Protein AF-A0A0F7ZJL6-F1 (afdb_monomer)

Radius of gyration: 23.52 Å; Cα contacts (8 Å, |Δi|>4): 313; chains: 1; bounding box: 86×55×58 Å

Sequence (201 aa):
MKSLSSLSMAASAALLSLLSTPAHGLRILQSNDDGWAEHKLRALNDAYIAAGHDVILSAPAEDKSATGQTDMPPMPRRVPCHWNSCLSNSGPAGFNATRPELNWVNSGGAAAGRSWARLDGDRCNETSKFHWFFTRINPPTFSPRDTWWCNHNRLPMEFYVMKRDDCPVSVTVTDPWGMSTINDNRQEVVLSKLRHMLTCP

Solvent-accessible surface area (backbone atoms only — not comparable to full-atom values): 12251 Å² total; per-residue (Å²): 136,89,81,93,86,78,91,78,87,76,81,80,79,76,76,78,74,73,77,74,69,80,78,75,46,56,81,40,82,43,70,62,42,70,20,51,74,36,65,69,60,49,37,51,52,52,51,41,45,75,71,53,28,51,60,38,36,51,15,26,35,42,43,42,66,94,67,71,91,75,100,47,76,55,41,66,34,76,56,49,24,50,93,65,71,37,63,47,66,56,42,28,48,52,60,38,91,93,44,73,44,41,27,32,34,30,62,63,64,78,94,52,68,93,71,84,80,61,67,60,63,85,68,54,70,51,66,88,50,50,38,34,30,64,26,24,69,61,75,78,88,86,53,68,61,37,57,81,51,87,97,34,45,64,58,53,43,35,78,66,50,64,70,47,90,64,39,51,40,74,46,60,55,54,38,92,84,77,62,40,53,51,48,51,73,66,42,44,59,50,44,72,71,46,50,91,69,49,43,76,133

Nearest PDB structures (foldseek):
  5kss-assembly1_B-2  TM=7.786E-01  e=7.179E-03  Xylella fastidiosa 9a5c
  5kst-assembly1_B  TM=8.010E-01  e=1.279E-02  Xylella fastidiosa 9a5c
  8hzz-assembly2_B  TM=5.984E-01  e=2.168E+00  Glycyrrhiza uralensis
  8wwe-assembly1_B  TM=5.477E-01  e=8.340E+00  Ruegeria pomeroyi DSS-3
  6j31-assembly4_D  TM=3.450E-01  e=6.051E+00  Kitasatospora

Secondary structure (DSSP, 8-state):
-----------------------PPPEEEE--SS-TT-HHHHHHHHHHHHTT-EEEEEEESS--TTS----PPPPPBSSPPGGG-S-TT-BSEEEETTEEEEEEE---S-----------TTSS-SGGG-EEEEEBSS-GGGSPPPP-BTTBSSPPBHHHHTT-SS-EEEEE-B-TTT-PBP-SHHHHHHHHHHTTTEEP-

Mean predicted aligned error: 9.49 Å

Foldseek 3Di:
DDDDDDDDDDPPPPPPPPPPDPPAAAEEEAEDQQFLPQPLSVLVVVVSVVLVHNYAYEYALHHRPPVADDPDAFAFFQQQGVVSPDHGRPTQKDADPVCRSRIYGRDDGDRDDDDPPPPPPPQQNHSVQEAEFEEFADDPPPDDFAPDDPNGRHGHHPVVQVPDPSRYDYDADADPPRRGGDRDPVRVVVCVSCVVRHDDD

InterPro domains:
  IPR002828 Survival protein SurE-like phosphatase/nucleotidase [PF01975] (28-70)
  IPR036523 SurE-like phosphatase/nucleotidase superfamily [G3DSA:3.40.1210.10] (26-115)
  IPR036523 SurE-like phosphatase/nucleotidase superfamily [SSF64167] (26-93)

Structure (mmCIF, N/CA/C/O backbone):
data_AF-A0A0F7ZJL6-F1
#
_entry.id   AF-A0A0F7ZJL6-F1
#
loop_
_atom_site.group_PDB
_atom_site.id
_atom_site.type_symbol
_atom_site.label_atom_id
_atom_site.label_alt_id
_atom_site.label_comp_id
_atom_site.label_asym_id
_atom_site.label_entity_id
_atom_site.label_seq_id
_atom_site.pdbx_PDB_ins_code
_atom_site.Cartn_x
_atom_site.Cartn_y
_atom_site.Cartn_z
_atom_site.occupancy
_atom_site.B_iso_or_equiv
_atom_site.auth_seq_id
_atom_site.auth_comp_id
_atom_site.auth_asym_id
_atom_site.auth_atom_id
_atom_site.pdbx_PDB_model_num
ATOM 1 N N . MET A 1 1 ? -66.996 -34.482 34.855 1.00 46.38 1 MET A N 1
ATOM 2 C CA . MET A 1 1 ? -66.315 -35.361 33.874 1.00 46.38 1 MET A CA 1
ATOM 3 C C . MET A 1 1 ? -66.473 -34.752 32.486 1.00 46.38 1 MET A C 1
ATOM 5 O O . MET A 1 1 ? -67.584 -34.332 32.187 1.00 46.38 1 MET A O 1
ATOM 9 N N . LYS A 1 2 ? -65.391 -34.778 31.680 1.00 40.50 2 LYS A N 1
ATOM 10 C CA . LYS A 1 2 ? -65.162 -34.159 30.345 1.00 40.50 2 LYS A CA 1
ATOM 11 C C . LYS A 1 2 ? -64.743 -32.676 30.429 1.00 40.50 2 LYS A C 1
ATOM 13 O O . LYS A 1 2 ? -65.479 -31.902 31.013 1.00 40.50 2 LYS A O 1
ATOM 18 N N . SER A 1 3 ? -63.630 -32.184 29.884 1.00 42.56 3 SER A N 1
ATOM 19 C CA . SER A 1 3 ? -62.418 -32.738 29.258 1.00 42.56 3 SER A CA 1
ATOM 20 C C . SER A 1 3 ? -61.416 -31.565 29.164 1.00 42.56 3 SER A C 1
ATOM 22 O O . SER A 1 3 ? -61.816 -30.457 28.818 1.00 42.56 3 SER A O 1
ATOM 24 N N . LEU A 1 4 ? -60.145 -31.795 29.512 1.00 51.88 4 LEU A N 1
ATOM 25 C CA . LEU A 1 4 ? -59.003 -30.922 29.205 1.00 51.88 4 LEU A CA 1
ATOM 26 C C . LEU A 1 4 ? -58.516 -31.232 27.784 1.00 51.88 4 LEU A C 1
ATOM 28 O O . LEU A 1 4 ? -58.252 -32.398 27.503 1.00 51.88 4 LEU A O 1
ATOM 32 N N . SER A 1 5 ? -58.361 -30.219 26.929 1.00 50.66 5 SER A N 1
ATOM 33 C CA . SER A 1 5 ? -57.581 -30.191 25.669 1.00 50.66 5 SER A CA 1
ATOM 34 C C . SER A 1 5 ? -57.665 -28.746 25.146 1.00 50.66 5 SER A C 1
ATOM 36 O O . SER A 1 5 ? -58.755 -28.193 25.141 1.00 50.66 5 SER A O 1
ATOM 38 N N . SER A 1 6 ? -56.650 -28.011 24.704 1.00 49.16 6 SER A N 1
ATOM 39 C CA . SER A 1 6 ? -55.221 -28.227 24.476 1.00 49.16 6 SER A CA 1
ATOM 40 C C . SER A 1 6 ? -54.671 -26.844 24.076 1.00 49.16 6 SER A C 1
ATOM 42 O O . SER A 1 6 ? -55.244 -26.209 23.191 1.00 49.16 6 SER A O 1
ATOM 44 N N . LEU A 1 7 ? -53.601 -26.348 24.711 1.00 51.38 7 LEU A N 1
ATOM 45 C CA . LEU A 1 7 ? -52.870 -25.181 24.199 1.00 51.38 7 LEU A CA 1
ATOM 46 C C . LEU A 1 7 ? -52.157 -25.600 22.906 1.00 51.38 7 LEU A C 1
ATOM 48 O O . LEU A 1 7 ? -51.271 -26.450 22.954 1.00 51.38 7 LEU A O 1
ATOM 52 N N . SER A 1 8 ? -52.511 -25.000 21.769 1.00 51.38 8 SER A N 1
ATOM 53 C CA . SER A 1 8 ? -51.703 -25.101 20.550 1.00 51.38 8 SER A CA 1
ATOM 54 C C . SER A 1 8 ? -50.787 -23.886 20.455 1.00 51.38 8 SER A C 1
ATOM 56 O O . SER A 1 8 ? -51.243 -22.770 20.217 1.00 51.38 8 SER A O 1
ATOM 58 N N . MET A 1 9 ? -49.486 -24.124 20.630 1.00 53.78 9 MET A N 1
ATOM 59 C CA . MET A 1 9 ? -48.421 -23.236 20.169 1.00 53.78 9 MET A CA 1
ATOM 60 C C . MET A 1 9 ? -48.560 -23.034 18.657 1.00 53.78 9 MET A C 1
ATOM 62 O O . MET A 1 9 ? -48.504 -23.994 17.896 1.00 53.78 9 MET A O 1
ATOM 66 N N . ALA A 1 10 ? -48.661 -21.786 18.218 1.00 50.78 10 ALA A N 1
ATOM 67 C CA . ALA A 1 10 ? -48.153 -21.388 16.915 1.00 50.78 10 ALA A CA 1
ATOM 68 C C . ALA A 1 10 ? -47.077 -20.338 17.187 1.00 50.78 10 ALA A C 1
ATOM 70 O O . ALA A 1 10 ? -47.362 -19.158 17.377 1.00 50.78 10 ALA A O 1
ATOM 71 N N . ALA A 1 11 ? -45.835 -20.802 17.317 1.00 52.34 11 ALA A N 1
ATOM 72 C CA . ALA A 1 11 ? -44.677 -19.929 17.342 1.00 52.34 11 ALA A CA 1
ATOM 73 C C . ALA A 1 11 ? -44.600 -19.228 15.980 1.00 52.34 11 ALA A C 1
ATOM 75 O O . ALA A 1 11 ? -44.320 -19.867 14.967 1.00 52.34 11 ALA A O 1
ATOM 76 N N . SER A 1 12 ? -44.886 -17.926 15.951 1.00 54.28 12 SER A N 1
ATOM 77 C CA . SER A 1 12 ? -44.598 -17.079 14.796 1.00 54.28 12 SER A CA 1
ATOM 78 C C . SER A 1 12 ? -43.092 -17.083 14.554 1.00 54.28 12 SER A C 1
ATOM 80 O O . SER A 1 12 ? -42.351 -16.328 15.181 1.00 54.28 12 SER A O 1
ATOM 82 N N . ALA A 1 13 ? -42.632 -17.934 13.640 1.00 55.88 13 ALA A N 1
ATOM 83 C CA . ALA A 1 13 ? -41.322 -17.805 13.027 1.00 55.88 13 ALA A CA 1
ATOM 84 C C . ALA A 1 13 ? -41.357 -16.571 12.114 1.00 55.88 13 ALA A C 1
ATOM 86 O O . ALA A 1 13 ? -41.580 -16.668 10.908 1.00 55.88 13 ALA A O 1
ATOM 87 N N . ALA A 1 14 ? -41.193 -15.386 12.706 1.00 57.69 14 ALA A N 1
ATOM 88 C CA . ALA A 1 14 ? -40.859 -14.186 11.960 1.00 57.69 14 ALA A CA 1
ATOM 89 C C . ALA A 1 14 ? -39.452 -14.397 11.391 1.00 57.69 14 ALA A C 1
ATOM 91 O O . ALA A 1 14 ? -38.446 -14.199 12.072 1.00 57.69 14 ALA A O 1
ATOM 92 N N . LEU A 1 15 ? -39.396 -14.880 10.152 1.00 57.00 15 LEU A N 1
ATOM 93 C CA . LEU A 1 15 ? -38.180 -14.959 9.364 1.00 57.00 15 LEU A CA 1
ATOM 94 C C . LEU A 1 15 ? -37.719 -13.513 9.119 1.00 57.00 15 LEU A C 1
ATOM 96 O O . LEU A 1 15 ? -38.167 -12.857 8.181 1.00 57.00 15 LEU A O 1
ATOM 100 N N . LEU A 1 16 ? -36.869 -12.987 10.004 1.00 54.09 16 LEU A N 1
ATOM 101 C CA . LEU A 1 16 ? -36.097 -11.776 9.743 1.00 54.09 16 LEU A CA 1
ATOM 102 C C . LEU A 1 16 ? -35.121 -12.121 8.612 1.00 54.09 16 LEU A C 1
ATOM 104 O O . LEU A 1 16 ? -33.979 -12.517 8.840 1.00 54.09 16 LEU A O 1
ATOM 108 N N . SER A 1 17 ? -35.580 -12.009 7.369 1.00 58.66 17 SER A N 1
ATOM 109 C CA . SER A 1 17 ? -34.690 -11.860 6.230 1.00 58.66 17 SER A CA 1
ATOM 110 C C . SER A 1 17 ? -33.964 -10.531 6.418 1.00 58.66 17 SER A C 1
ATOM 112 O O . SER A 1 17 ? -34.469 -9.475 6.037 1.00 58.66 17 SER A O 1
ATOM 114 N N . LEU A 1 18 ? -32.804 -10.586 7.080 1.00 59.22 18 LEU A N 1
ATOM 115 C CA . LEU A 1 18 ? -31.795 -9.540 7.033 1.00 59.22 18 LEU A CA 1
ATOM 116 C C . LEU A 1 18 ? -31.552 -9.245 5.554 1.00 59.22 18 LEU A C 1
ATOM 118 O O . LEU A 1 18 ? -30.923 -10.031 4.847 1.00 59.22 18 LEU A O 1
ATOM 122 N N . LEU A 1 19 ? -32.091 -8.125 5.081 1.00 53.88 19 LEU A N 1
ATOM 123 C CA . LEU A 1 19 ? -31.639 -7.496 3.854 1.00 53.88 19 LEU A CA 1
ATOM 124 C C . LEU A 1 19 ? -30.162 -7.174 4.082 1.00 53.88 19 LEU A C 1
ATOM 126 O O . LEU A 1 19 ? -29.826 -6.158 4.687 1.00 53.88 19 LEU A O 1
ATOM 130 N N . SER A 1 20 ? -29.285 -8.086 3.665 1.00 54.97 20 SER A N 1
ATOM 131 C CA . SER A 1 20 ? -27.873 -7.790 3.487 1.00 54.97 20 SER A CA 1
ATOM 132 C C . SER A 1 20 ? -27.833 -6.711 2.417 1.00 54.97 20 SER A C 1
ATOM 134 O O . SER A 1 20 ? -27.992 -6.984 1.227 1.00 54.97 20 SER A O 1
ATOM 136 N N . THR A 1 21 ? -27.738 -5.451 2.843 1.00 54.47 21 THR A N 1
ATOM 137 C CA . THR A 1 21 ? -27.338 -4.394 1.927 1.00 54.47 21 THR A CA 1
ATOM 138 C C . THR A 1 21 ? -26.004 -4.848 1.346 1.00 54.47 21 THR A C 1
ATOM 140 O O . THR A 1 21 ? -25.129 -5.253 2.118 1.00 54.47 21 THR A O 1
ATOM 143 N N . PRO A 1 22 ? -25.824 -4.849 0.015 1.00 54.88 22 PRO A N 1
ATOM 144 C CA . PRO A 1 22 ? -24.510 -5.111 -0.536 1.00 54.88 22 PRO A CA 1
ATOM 145 C C . PRO A 1 22 ? -23.579 -4.071 0.083 1.00 54.88 22 PRO A C 1
ATOM 147 O O . PRO A 1 22 ? -23.731 -2.863 -0.137 1.00 54.88 22 PRO A O 1
ATOM 150 N N . ALA A 1 23 ? -22.668 -4.531 0.940 1.00 65.81 23 ALA A N 1
ATOM 151 C CA . ALA A 1 23 ? -21.589 -3.712 1.444 1.00 65.81 23 ALA A CA 1
ATOM 152 C C . ALA A 1 23 ? -20.755 -3.367 0.213 1.00 65.81 23 ALA A C 1
ATOM 154 O O . ALA A 1 23 ? -19.989 -4.188 -0.278 1.00 65.81 23 ALA A O 1
ATOM 155 N N . HIS A 1 24 ? -20.995 -2.191 -0.368 1.00 78.06 24 HIS A N 1
ATOM 156 C CA . HIS A 1 24 ? -20.287 -1.792 -1.573 1.00 78.06 24 HIS A CA 1
ATOM 157 C C . HIS A 1 24 ? -18.807 -1.708 -1.206 1.00 78.06 24 HIS A C 1
ATOM 159 O O . HIS A 1 24 ? -18.431 -0.900 -0.343 1.00 78.06 24 HIS A O 1
ATOM 165 N N . GLY A 1 25 ? -17.986 -2.546 -1.838 1.00 87.94 25 GLY A N 1
ATOM 166 C CA . GLY A 1 25 ? -16.538 -2.507 -1.696 1.00 87.94 25 GLY A CA 1
ATOM 167 C C . GLY A 1 25 ? -15.989 -1.106 -1.964 1.00 87.94 25 GLY A C 1
ATOM 168 O O . GLY A 1 25 ? -16.638 -0.259 -2.589 1.00 87.94 25 GLY A O 1
ATOM 169 N N . LEU A 1 26 ? -14.804 -0.813 -1.434 1.00 93.31 26 LEU A N 1
ATOM 170 C CA . LEU A 1 26 ? -14.087 0.384 -1.857 1.00 93.31 26 LEU A CA 1
ATOM 171 C C . LEU A 1 26 ? -13.631 0.215 -3.309 1.00 93.31 26 LEU A C 1
ATOM 173 O O . LEU A 1 26 ? -13.305 -0.893 -3.726 1.00 93.31 26 LEU A O 1
ATOM 177 N N . ARG A 1 27 ? -13.579 1.332 -4.039 1.00 95.31 27 ARG A N 1
ATOM 178 C CA . ARG A 1 27 ? -12.742 1.453 -5.234 1.00 95.31 27 ARG A CA 1
ATOM 179 C C . ARG A 1 27 ? -11.417 2.056 -4.791 1.00 95.31 27 ARG A C 1
ATOM 181 O O . ARG A 1 27 ? -11.405 3.202 -4.339 1.00 95.31 27 ARG A O 1
ATOM 188 N N . ILE A 1 28 ? -10.351 1.267 -4.831 1.00 94.75 28 ILE A N 1
ATOM 189 C CA . ILE A 1 28 ? -9.047 1.601 -4.255 1.00 94.75 28 ILE A CA 1
ATOM 190 C C . ILE A 1 28 ? -8.038 1.762 -5.389 1.00 94.75 28 ILE A C 1
ATOM 192 O O . ILE A 1 28 ? -7.828 0.844 -6.177 1.00 94.75 28 ILE A O 1
ATOM 196 N N . LEU A 1 29 ? -7.376 2.917 -5.432 1.00 94.88 29 LEU A N 1
ATOM 197 C CA . LEU A 1 29 ? -6.104 3.055 -6.130 1.00 94.88 29 LEU A CA 1
ATOM 198 C C . LEU A 1 29 ? -4.991 2.783 -5.115 1.00 94.88 29 LEU A C 1
ATOM 200 O O . LEU A 1 29 ? -4.804 3.556 -4.179 1.00 94.88 29 LEU A O 1
ATOM 204 N N . GLN A 1 30 ? -4.299 1.662 -5.275 1.00 95.81 30 GLN A N 1
ATOM 205 C CA . GLN A 1 30 ? -3.225 1.220 -4.392 1.00 95.81 30 GLN A CA 1
ATOM 206 C C . GLN A 1 30 ? -1.861 1.573 -4.998 1.00 95.81 30 GLN A C 1
ATOM 208 O O . GLN A 1 30 ? -1.630 1.344 -6.184 1.00 95.81 30 GLN A O 1
ATOM 213 N N . SER A 1 31 ? -0.944 2.082 -4.176 1.00 93.25 31 SER A N 1
ATOM 214 C CA . SER A 1 31 ? 0.426 2.421 -4.580 1.00 93.25 31 SER A CA 1
ATOM 215 C C . SER A 1 31 ? 1.410 2.237 -3.415 1.00 93.25 31 SER A C 1
ATOM 217 O O . SER A 1 31 ? 0.985 2.022 -2.278 1.00 93.25 31 SER A O 1
ATOM 219 N N . ASN A 1 32 ? 2.706 2.302 -3.717 1.00 90.69 32 ASN A N 1
ATOM 220 C CA . ASN A 1 32 ? 3.838 2.425 -2.795 1.00 90.69 32 ASN A CA 1
ATOM 221 C C . ASN A 1 32 ? 5.034 3.064 -3.529 1.00 90.69 32 ASN A C 1
ATOM 223 O O . ASN A 1 32 ? 4.962 3.337 -4.730 1.00 90.69 32 ASN A O 1
ATOM 227 N N . ASP A 1 33 ? 6.134 3.281 -2.814 1.00 87.69 33 ASP A N 1
ATOM 228 C CA . ASP A 1 33 ? 7.423 3.705 -3.362 1.00 87.69 33 ASP A CA 1
ATOM 229 C C . ASP A 1 33 ? 8.404 2.545 -3.595 1.00 87.69 33 ASP A C 1
ATOM 231 O O . ASP A 1 33 ? 9.207 2.650 -4.516 1.00 87.69 33 ASP A O 1
ATOM 235 N N . ASP A 1 34 ? 8.280 1.415 -2.890 1.00 88.19 34 ASP A N 1
ATOM 236 C CA . ASP A 1 34 ? 9.201 0.269 -3.042 1.00 88.19 34 ASP A CA 1
ATOM 237 C C . ASP A 1 34 ? 9.153 -0.420 -4.425 1.00 88.19 34 ASP A C 1
ATOM 239 O O . ASP A 1 34 ? 10.097 -1.090 -4.849 1.00 88.19 34 ASP A O 1
ATOM 243 N N . GLY A 1 35 ? 8.036 -0.272 -5.143 1.00 90.88 35 GLY A N 1
ATOM 244 C CA . GLY A 1 35 ? 7.861 -0.777 -6.500 1.00 90.88 35 GLY A CA 1
ATOM 245 C C . GLY A 1 35 ? 6.762 -1.827 -6.650 1.00 90.88 35 GLY A C 1
ATOM 246 O O . GLY A 1 35 ? 6.316 -2.490 -5.711 1.00 90.88 35 GLY A O 1
ATOM 247 N N . TRP A 1 36 ? 6.305 -1.992 -7.892 1.00 94.12 36 TRP A N 1
ATOM 248 C CA . TRP A 1 36 ? 5.079 -2.728 -8.190 1.00 94.12 36 TRP A CA 1
ATOM 249 C C . TRP A 1 36 ? 5.172 -4.228 -7.915 1.00 94.12 36 TRP A C 1
ATOM 251 O O . TRP A 1 36 ? 4.154 -4.854 -7.643 1.00 94.12 36 TRP A O 1
ATOM 261 N N . ALA A 1 37 ? 6.363 -4.821 -7.996 1.00 92.69 37 ALA A N 1
ATOM 262 C CA . ALA A 1 37 ? 6.560 -6.260 -7.848 1.00 92.69 37 ALA A CA 1
ATOM 263 C C . ALA A 1 37 ? 6.769 -6.706 -6.395 1.00 92.69 37 ALA A C 1
ATOM 265 O O . ALA A 1 37 ? 6.980 -7.894 -6.154 1.00 92.69 37 ALA A O 1
ATOM 266 N N . GLU A 1 38 ? 6.700 -5.779 -5.441 1.00 90.69 38 GLU A N 1
ATOM 267 C CA . GLU A 1 38 ? 6.980 -6.071 -4.043 1.00 90.69 38 GLU A CA 1
ATOM 268 C C . GLU A 1 38 ? 5.947 -6.992 -3.404 1.00 90.69 38 GLU A C 1
ATOM 270 O O . GLU A 1 38 ? 4.734 -6.815 -3.544 1.00 90.69 38 GLU A O 1
ATOM 275 N N . HIS A 1 39 ? 6.435 -7.977 -2.649 1.00 89.12 39 HIS A N 1
ATOM 276 C CA . HIS A 1 39 ? 5.588 -9.034 -2.103 1.00 89.12 39 HIS A CA 1
ATOM 277 C C . HIS A 1 39 ? 4.529 -8.492 -1.133 1.00 89.12 39 HIS A C 1
ATOM 279 O O . HIS A 1 39 ? 3.363 -8.862 -1.244 1.00 89.12 39 HIS A O 1
ATOM 285 N N . LYS A 1 40 ? 4.895 -7.550 -0.249 1.00 89.94 40 LYS A N 1
ATOM 286 C CA . LYS A 1 40 ? 3.951 -6.888 0.675 1.00 89.94 40 LYS A CA 1
ATOM 287 C C . LYS A 1 40 ? 2.838 -6.150 -0.070 1.00 89.94 40 LYS A C 1
ATOM 289 O O . LYS A 1 40 ? 1.673 -6.236 0.310 1.00 89.94 40 LYS A O 1
ATOM 294 N N . LEU A 1 41 ? 3.194 -5.459 -1.154 1.00 93.44 41 LEU A N 1
ATOM 295 C CA . LEU A 1 41 ? 2.244 -4.726 -1.985 1.00 93.44 41 LEU A CA 1
ATOM 296 C C . LEU A 1 41 ? 1.255 -5.686 -2.664 1.00 93.44 41 LEU A C 1
ATOM 298 O O . LEU A 1 41 ? 0.049 -5.432 -2.663 1.00 93.44 41 LEU A O 1
ATOM 302 N N . ARG A 1 42 ? 1.750 -6.812 -3.196 1.00 93.88 42 ARG A N 1
ATOM 303 C CA . ARG A 1 42 ? 0.899 -7.864 -3.774 1.00 93.88 42 ARG A CA 1
ATOM 304 C C . ARG A 1 42 ? -0.001 -8.518 -2.730 1.00 93.88 42 ARG A C 1
ATOM 306 O O . ARG A 1 42 ? -1.192 -8.645 -2.977 1.00 93.88 42 ARG A O 1
ATOM 313 N N . ALA A 1 43 ? 0.536 -8.853 -1.559 1.00 94.12 43 ALA A N 1
ATOM 314 C CA . ALA A 1 43 ? -0.230 -9.467 -0.479 1.00 94.12 43 ALA A CA 1
ATOM 315 C C . ALA A 1 43 ? -1.365 -8.552 0.012 1.00 94.12 43 ALA A C 1
ATOM 317 O O . ALA A 1 43 ? -2.481 -9.020 0.225 1.00 94.12 43 ALA A O 1
ATOM 318 N N . LEU A 1 44 ? -1.110 -7.242 0.127 1.00 95.00 44 LEU A N 1
ATOM 319 C CA . LEU A 1 44 ? -2.148 -6.266 0.463 1.00 95.00 44 LEU A CA 1
ATOM 320 C C . LEU A 1 44 ? -3.217 -6.164 -0.634 1.00 95.00 44 LEU A C 1
ATOM 322 O O . LEU A 1 44 ? -4.405 -6.081 -0.329 1.00 95.00 44 LEU A O 1
ATOM 326 N N . ASN A 1 45 ? -2.806 -6.191 -1.905 1.00 96.62 45 ASN A N 1
ATOM 327 C CA . ASN A 1 45 ? -3.739 -6.173 -3.028 1.00 96.62 45 ASN A CA 1
ATOM 328 C C . ASN A 1 45 ? -4.670 -7.395 -2.998 1.00 96.62 45 ASN A C 1
ATOM 330 O O . ASN A 1 45 ? -5.888 -7.245 -3.086 1.00 96.62 45 ASN A O 1
ATOM 334 N N . ASP A 1 46 ? -4.100 -8.582 -2.783 1.00 95.94 46 ASP A N 1
ATOM 335 C CA . ASP A 1 46 ? -4.852 -9.831 -2.654 1.00 95.94 46 ASP A CA 1
ATOM 336 C C . ASP A 1 46 ? -5.811 -9.786 -1.462 1.00 95.94 46 ASP A C 1
ATOM 338 O O . ASP A 1 46 ? -6.963 -10.202 -1.584 1.00 95.94 46 ASP A O 1
ATOM 342 N N . ALA A 1 47 ? -5.374 -9.228 -0.328 1.00 95.38 47 ALA A N 1
ATOM 343 C CA . ALA A 1 47 ? -6.215 -9.061 0.851 1.00 95.38 47 ALA A CA 1
ATOM 344 C C . ALA A 1 47 ? -7.403 -8.118 0.588 1.00 95.38 47 ALA A C 1
ATOM 346 O O . ALA A 1 47 ? -8.527 -8.434 0.978 1.00 95.38 47 ALA A O 1
ATOM 347 N N . TYR A 1 48 ? -7.198 -7.002 -0.120 1.00 96.19 48 TYR A N 1
ATOM 348 C CA . TYR A 1 48 ? -8.301 -6.114 -0.491 1.00 96.19 48 TYR A CA 1
ATOM 349 C C . TYR A 1 48 ? -9.286 -6.759 -1.469 1.00 96.19 48 TYR A C 1
ATOM 351 O O . TYR A 1 48 ? -10.498 -6.609 -1.300 1.00 96.19 48 TYR A O 1
ATOM 359 N N . ILE A 1 49 ? -8.790 -7.486 -2.474 1.00 95.44 49 ILE A N 1
ATOM 360 C CA . ILE A 1 49 ? -9.646 -8.204 -3.428 1.00 95.44 49 ILE A CA 1
ATOM 361 C C . ILE A 1 49 ? -10.448 -9.288 -2.697 1.00 95.44 49 ILE A C 1
ATOM 363 O O . ILE A 1 49 ? -11.661 -9.387 -2.884 1.00 95.44 49 ILE A O 1
ATOM 367 N N . ALA A 1 50 ? -9.807 -10.053 -1.808 1.00 94.19 50 ALA A N 1
ATOM 368 C CA . ALA A 1 50 ? -10.473 -11.063 -0.985 1.00 94.19 50 ALA A CA 1
ATOM 369 C C . ALA A 1 50 ? -11.525 -10.455 -0.037 1.00 94.19 50 ALA A C 1
ATOM 371 O O . ALA A 1 50 ? -12.549 -11.085 0.224 1.00 94.19 50 ALA A O 1
ATOM 372 N N . ALA A 1 51 ? -11.317 -9.216 0.421 1.00 93.44 51 ALA A N 1
ATOM 373 C CA . ALA A 1 51 ? -12.288 -8.432 1.186 1.00 93.44 51 ALA A CA 1
ATOM 374 C C . ALA A 1 51 ? -13.438 -7.845 0.332 1.00 93.44 51 ALA A C 1
ATOM 376 O O . ALA A 1 51 ? -14.304 -7.136 0.852 1.00 93.44 51 ALA A O 1
ATOM 377 N N . GLY A 1 52 ? -13.474 -8.127 -0.977 1.00 94.44 52 GLY A N 1
ATOM 378 C CA . GLY A 1 52 ? -14.533 -7.689 -1.887 1.00 94.44 52 GLY A CA 1
ATOM 379 C C . GLY A 1 52 ? -14.389 -6.242 -2.361 1.00 94.44 52 GLY A C 1
ATOM 380 O O . GLY A 1 52 ? -15.394 -5.578 -2.628 1.00 94.44 52 GLY A O 1
ATOM 381 N N . HIS A 1 53 ? -13.167 -5.710 -2.413 1.00 95.62 53 HIS A N 1
ATOM 382 C CA . HIS A 1 53 ? -12.889 -4.375 -2.948 1.00 95.62 53 HIS A CA 1
ATOM 383 C C . HIS A 1 53 ? -12.458 -4.431 -4.417 1.00 95.62 53 HIS A C 1
ATOM 385 O O . HIS A 1 53 ? -11.840 -5.391 -4.867 1.00 95.62 53 HIS A O 1
ATOM 391 N N . ASP A 1 54 ? -12.782 -3.372 -5.153 1.00 96.56 54 ASP A N 1
ATOM 392 C CA . ASP A 1 54 ? -12.311 -3.144 -6.518 1.00 96.56 54 ASP A CA 1
ATOM 393 C C . ASP A 1 54 ? -11.004 -2.354 -6.431 1.00 96.56 54 ASP A C 1
ATOM 395 O O . ASP A 1 54 ? -10.997 -1.202 -5.988 1.00 96.56 54 ASP A O 1
ATOM 399 N N . VAL A 1 55 ? -9.880 -2.992 -6.752 1.00 97.06 55 VAL A N 1
ATOM 400 C CA . VAL A 1 55 ? -8.551 -2.429 -6.501 1.00 97.06 55 VAL A CA 1
ATOM 401 C C . VAL A 1 55 ? -7.735 -2.403 -7.771 1.00 97.06 55 VAL A C 1
ATOM 403 O O . VAL A 1 55 ? -7.470 -3.446 -8.353 1.00 97.06 55 VAL A O 1
ATOM 406 N N . ILE A 1 56 ? -7.252 -1.217 -8.131 1.00 97.56 56 ILE A N 1
ATOM 407 C CA . ILE A 1 56 ? -6.218 -1.037 -9.146 1.00 97.56 56 ILE A CA 1
ATOM 408 C C . ILE A 1 56 ? -4.927 -0.697 -8.417 1.00 97.56 56 ILE A C 1
ATOM 410 O O . ILE A 1 56 ? -4.856 0.285 -7.680 1.00 97.56 56 ILE A O 1
ATOM 414 N N . LEU A 1 57 ? -3.896 -1.501 -8.633 1.00 97.56 57 LEU A N 1
ATOM 415 C CA . LEU A 1 57 ? -2.551 -1.211 -8.169 1.00 97.56 57 LEU A CA 1
ATOM 416 C C . LEU A 1 57 ? -1.799 -0.487 -9.279 1.00 97.56 57 LEU A C 1
ATOM 418 O O . LEU A 1 57 ? -1.753 -0.966 -10.409 1.00 97.56 57 LEU A O 1
ATOM 422 N N . SER A 1 58 ? -1.187 0.644 -8.947 1.00 95.62 58 SER A N 1
ATOM 423 C CA . SER A 1 58 ? -0.275 1.371 -9.825 1.00 95.62 58 SER A CA 1
ATOM 424 C C . SER A 1 58 ? 0.911 1.848 -9.006 1.00 95.62 58 SER A C 1
ATOM 426 O O . SER A 1 58 ? 0.767 2.743 -8.179 1.00 95.62 58 SER A O 1
ATOM 428 N N . ALA A 1 59 ? 2.075 1.260 -9.251 1.00 93.62 59 ALA A N 1
ATOM 429 C CA . ALA A 1 59 ? 3.285 1.540 -8.489 1.00 93.62 59 ALA A CA 1
ATOM 430 C C . ALA A 1 59 ? 4.519 1.650 -9.403 1.00 93.62 59 ALA A C 1
ATOM 432 O O . ALA A 1 59 ? 4.461 1.273 -10.581 1.00 93.62 59 ALA A O 1
ATOM 433 N N . PRO A 1 60 ? 5.642 2.181 -8.901 1.00 92.81 60 PRO A N 1
ATOM 434 C CA . PRO A 1 60 ? 6.855 2.340 -9.688 1.00 92.81 60 PRO A CA 1
ATOM 435 C C . PRO A 1 60 ? 7.407 1.026 -10.264 1.00 92.81 60 PRO A C 1
ATOM 437 O O . PRO A 1 60 ? 7.342 -0.040 -9.652 1.00 92.81 60 PRO A O 1
ATOM 440 N N . ALA A 1 61 ? 8.003 1.108 -11.453 1.00 92.56 61 ALA A N 1
ATOM 441 C CA . ALA A 1 61 ? 8.734 0.002 -12.084 1.00 92.56 61 ALA A CA 1
ATOM 442 C C . ALA A 1 61 ? 10.009 -0.421 -11.320 1.00 92.56 61 ALA A C 1
ATOM 444 O O . ALA A 1 61 ? 10.528 -1.517 -11.533 1.00 92.56 61 ALA A O 1
ATOM 445 N N . GLU A 1 62 ? 10.532 0.468 -10.481 1.00 87.94 62 GLU A N 1
ATOM 446 C CA . GLU A 1 62 ? 11.755 0.336 -9.685 1.00 87.94 62 GLU A CA 1
ATOM 447 C C . GLU A 1 62 ? 11.498 0.931 -8.310 1.00 87.94 62 GLU A C 1
ATOM 449 O O . GLU A 1 62 ? 10.641 1.804 -8.207 1.00 87.94 62 GLU A O 1
ATOM 454 N N . ASP A 1 63 ? 12.285 0.548 -7.311 1.00 87.38 63 ASP A N 1
ATOM 455 C CA . ASP A 1 63 ? 12.224 1.201 -6.009 1.00 87.38 63 ASP A CA 1
ATOM 456 C C . ASP A 1 63 ? 12.526 2.715 -6.116 1.00 87.38 63 ASP A C 1
ATOM 458 O O . ASP A 1 63 ? 13.502 3.151 -6.744 1.00 87.38 63 ASP A O 1
ATOM 462 N N . LYS A 1 64 ? 11.639 3.517 -5.523 1.00 84.81 64 LYS A N 1
ATOM 463 C CA . LYS A 1 64 ? 11.677 4.979 -5.400 1.00 84.81 64 LYS A CA 1
ATOM 464 C C . LYS A 1 64 ? 11.674 5.455 -3.948 1.00 84.81 64 LYS A C 1
ATOM 466 O O . LYS A 1 64 ? 11.612 6.668 -3.715 1.00 84.81 64 LYS A O 1
ATOM 471 N N . SER A 1 65 ? 11.804 4.555 -2.986 1.00 83.31 65 SER A N 1
ATOM 472 C CA . SER A 1 65 ? 11.936 4.865 -1.573 1.00 83.31 65 SER A CA 1
ATOM 473 C C . SER A 1 65 ? 13.040 5.895 -1.335 1.00 83.31 65 SER A C 1
ATOM 475 O O . SER A 1 65 ? 14.145 5.824 -1.878 1.00 83.31 65 SER A O 1
ATOM 477 N N . ALA A 1 66 ? 12.704 6.918 -0.545 1.00 79.44 66 ALA A N 1
ATOM 478 C CA . ALA A 1 66 ? 13.565 8.061 -0.218 1.00 79.44 66 ALA A CA 1
ATOM 479 C C . ALA A 1 66 ? 14.063 8.919 -1.408 1.00 79.44 66 ALA A C 1
ATOM 481 O O . ALA A 1 66 ? 14.979 9.724 -1.232 1.00 79.44 66 ALA A O 1
ATOM 482 N N . THR A 1 67 ? 13.460 8.818 -2.600 1.00 74.44 67 THR A N 1
ATOM 483 C CA . THR A 1 67 ? 13.832 9.664 -3.759 1.00 74.44 67 THR A CA 1
ATOM 484 C C . THR A 1 67 ? 13.046 10.977 -3.855 1.00 74.44 67 THR A C 1
ATOM 486 O O . THR A 1 67 ? 13.392 11.851 -4.651 1.00 74.44 67 THR A O 1
ATOM 489 N N . GLY A 1 68 ? 12.041 11.152 -2.992 1.00 71.06 68 GLY A N 1
ATOM 490 C CA . GLY A 1 68 ? 11.104 12.272 -3.042 1.00 71.06 68 GLY A CA 1
ATOM 491 C C . GLY A 1 68 ? 10.019 12.075 -4.102 1.00 71.06 68 GLY A C 1
ATOM 492 O O . GLY A 1 68 ? 10.032 11.106 -4.854 1.00 71.06 68 GLY A O 1
ATOM 493 N N . GLN A 1 69 ? 9.055 12.995 -4.142 1.00 70.44 69 GLN A N 1
ATOM 494 C CA . GLN A 1 69 ? 7.961 12.965 -5.112 1.00 70.44 69 GLN A CA 1
ATOM 495 C C . GLN A 1 69 ? 8.244 13.973 -6.225 1.00 70.44 69 GLN A C 1
ATOM 497 O O . GLN A 1 69 ? 8.467 15.154 -5.952 1.00 70.44 69 GLN A O 1
ATOM 502 N N . THR A 1 70 ? 8.230 13.517 -7.475 1.00 72.06 70 THR A N 1
ATOM 503 C CA . THR A 1 7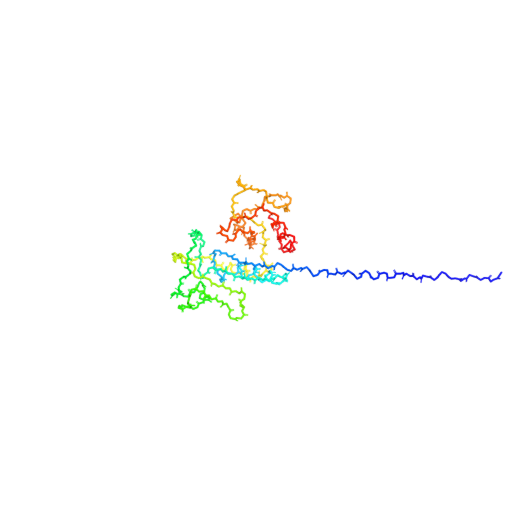0 ? 8.305 14.384 -8.653 1.00 72.06 70 THR A CA 1
ATOM 504 C C . THR A 1 70 ? 7.167 14.047 -9.608 1.00 72.06 70 THR A C 1
ATOM 506 O O . THR A 1 70 ? 6.954 12.888 -9.958 1.00 72.06 70 THR A O 1
ATOM 509 N N . ASP A 1 71 ? 6.445 15.070 -10.062 1.00 75.81 71 ASP A N 1
ATOM 510 C CA . ASP A 1 71 ? 5.422 14.922 -11.100 1.00 75.81 71 ASP A CA 1
ATOM 511 C C . ASP A 1 71 ? 6.080 15.025 -12.483 1.00 75.81 71 ASP A C 1
ATOM 513 O O . ASP A 1 71 ? 5.983 16.029 -13.192 1.00 75.81 71 ASP A O 1
ATOM 517 N N . MET A 1 72 ? 6.885 14.013 -12.814 1.00 80.50 72 MET A N 1
ATOM 518 C CA . MET A 1 72 ? 7.538 13.908 -14.116 1.00 80.50 72 MET A CA 1
ATOM 519 C C . MET A 1 72 ? 6.831 12.868 -14.986 1.00 80.50 72 MET A C 1
ATOM 521 O O . MET A 1 72 ? 6.568 11.758 -14.512 1.00 80.50 72 MET A O 1
ATOM 525 N N . PRO A 1 73 ? 6.595 13.164 -16.280 1.00 83.62 73 PRO A N 1
ATOM 526 C CA . PRO A 1 73 ? 6.043 12.187 -17.207 1.00 83.62 73 PRO A CA 1
ATOM 527 C C . PRO A 1 73 ? 6.871 10.894 -17.231 1.00 83.62 73 PRO A C 1
ATOM 529 O O . PRO A 1 73 ? 8.109 10.953 -17.199 1.00 83.62 73 PRO A O 1
ATOM 532 N N . PRO A 1 74 ? 6.227 9.719 -17.326 1.00 88.56 74 PRO A N 1
ATOM 533 C CA . PRO A 1 74 ? 6.950 8.465 -17.333 1.00 88.56 74 PRO A CA 1
ATOM 534 C C . PRO A 1 74 ? 7.757 8.309 -18.622 1.00 88.56 74 PRO A C 1
ATOM 536 O O . PRO A 1 74 ? 7.287 8.592 -19.726 1.00 88.56 74 PRO A O 1
ATOM 539 N N . MET A 1 75 ? 8.992 7.836 -18.485 1.00 87.94 75 MET A N 1
ATOM 540 C CA . MET A 1 75 ? 9.896 7.633 -19.619 1.00 87.94 75 MET A CA 1
ATOM 541 C C . MET A 1 75 ? 9.897 6.167 -20.054 1.00 87.94 75 MET A C 1
ATOM 543 O O . MET A 1 75 ? 9.707 5.296 -19.212 1.00 87.94 75 MET A O 1
ATOM 547 N N . PRO A 1 76 ? 10.182 5.829 -21.323 1.00 90.50 76 PRO A N 1
ATOM 548 C CA . PRO A 1 76 ? 10.330 4.433 -21.725 1.00 90.50 76 PRO A CA 1
ATOM 549 C C . PRO A 1 76 ? 11.396 3.679 -20.912 1.00 90.50 76 PRO A C 1
ATOM 551 O O . PRO A 1 76 ? 12.516 4.170 -20.727 1.00 90.50 76 PRO A O 1
ATOM 554 N N . ARG A 1 77 ? 11.064 2.470 -20.444 1.00 88.69 77 ARG A N 1
ATOM 555 C CA . ARG A 1 77 ? 11.995 1.567 -19.755 1.00 88.69 77 ARG A CA 1
ATOM 556 C C . ARG A 1 77 ? 13.112 1.124 -20.691 1.00 88.69 77 ARG A C 1
ATOM 558 O O . ARG A 1 77 ? 12.849 0.661 -21.794 1.00 88.69 77 ARG A O 1
ATOM 565 N N . ARG A 1 78 ? 14.360 1.198 -20.220 1.00 90.62 78 ARG A N 1
ATOM 566 C CA . ARG A 1 78 ? 15.550 0.672 -20.924 1.00 90.62 78 ARG A CA 1
ATOM 567 C C . ARG A 1 78 ? 16.082 -0.623 -20.316 1.00 9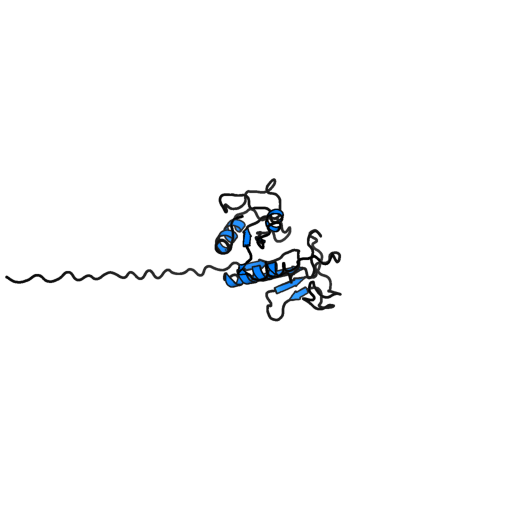0.62 78 ARG A C 1
ATOM 569 O O . ARG A 1 78 ? 16.734 -1.398 -21.002 1.00 90.62 78 ARG A O 1
ATOM 576 N N . VAL A 1 79 ? 15.791 -0.859 -19.040 1.00 89.81 79 VAL A N 1
ATOM 577 C CA . VAL A 1 79 ? 16.183 -2.058 -18.289 1.00 89.81 79 VAL A CA 1
ATOM 578 C C . VAL A 1 79 ? 14.930 -2.759 -17.743 1.00 89.81 79 VAL A C 1
ATOM 580 O O . VAL A 1 79 ? 13.870 -2.126 -17.702 1.00 89.81 79 VAL A O 1
ATOM 583 N N . PRO A 1 80 ? 14.999 -4.055 -17.390 1.00 91.19 80 PRO A N 1
ATOM 584 C CA . PRO A 1 80 ? 13.878 -4.774 -16.778 1.00 91.19 80 PRO A CA 1
ATOM 585 C C . PRO A 1 80 ? 13.466 -4.142 -15.449 1.00 91.19 80 PRO A C 1
ATOM 587 O O . PRO A 1 80 ? 14.330 -3.620 -14.755 1.00 91.19 80 PRO A O 1
ATOM 590 N N . CYS A 1 81 ? 12.174 -4.142 -15.102 1.00 91.31 81 CYS A N 1
ATOM 591 C CA . CYS A 1 81 ? 11.690 -3.687 -13.783 1.00 91.31 81 CYS A CA 1
ATOM 592 C C . CYS A 1 81 ? 12.374 -4.442 -12.632 1.00 91.31 81 CYS A C 1
ATOM 594 O O . CYS A 1 81 ? 12.931 -5.526 -12.848 1.00 91.31 81 CYS A O 1
ATOM 596 N N . HIS A 1 82 ? 12.238 -3.929 -11.406 1.00 86.31 82 HIS A N 1
ATOM 597 C CA . HIS A 1 82 ? 12.687 -4.623 -10.201 1.00 86.31 82 HIS A CA 1
ATOM 598 C C . HIS A 1 82 ? 12.222 -6.089 -10.205 1.00 86.31 82 HIS A C 1
ATOM 600 O O . HIS A 1 82 ? 11.102 -6.395 -10.630 1.00 86.31 82 HIS A O 1
ATOM 606 N N . TRP A 1 83 ? 13.105 -7.013 -9.819 1.00 87.12 83 TRP A N 1
ATOM 607 C CA . TRP A 1 83 ? 12.864 -8.466 -9.869 1.00 87.12 83 TRP A CA 1
ATOM 608 C C . TRP A 1 83 ? 12.613 -9.059 -11.260 1.00 87.12 83 TRP A C 1
ATOM 610 O O . TRP A 1 83 ? 12.023 -10.130 -11.374 1.00 87.12 83 TRP A O 1
ATOM 620 N N . ASN A 1 84 ? 13.071 -8.390 -12.327 1.00 90.75 84 ASN A N 1
ATOM 621 C CA . ASN A 1 84 ? 12.783 -8.763 -13.720 1.00 90.75 84 ASN A CA 1
ATOM 622 C C . ASN A 1 84 ? 11.276 -8.918 -13.988 1.00 90.75 84 ASN A C 1
ATOM 624 O O . ASN A 1 84 ? 10.857 -9.674 -14.862 1.00 90.75 84 ASN A O 1
ATOM 628 N N . SER A 1 85 ? 10.454 -8.199 -13.222 1.00 91.75 85 SER A N 1
ATOM 629 C CA . SER A 1 85 ? 8.995 -8.323 -13.252 1.00 91.75 85 SER A CA 1
ATOM 630 C C . SER A 1 85 ? 8.371 -7.780 -14.541 1.00 91.75 85 SER A C 1
ATOM 632 O O . SER A 1 85 ? 7.265 -8.168 -14.907 1.00 91.75 85 SER A O 1
ATOM 634 N N . CYS A 1 86 ? 9.091 -6.923 -15.264 1.00 92.06 86 CYS A N 1
ATOM 635 C CA . CYS A 1 86 ? 8.768 -6.494 -16.618 1.00 92.06 86 CYS A CA 1
ATOM 636 C C . CYS A 1 86 ? 10.036 -6.521 -17.478 1.00 92.06 86 CYS A C 1
ATOM 638 O O . CYS A 1 86 ? 11.145 -6.358 -16.964 1.00 92.06 86 CYS A O 1
ATOM 640 N N . LEU A 1 87 ? 9.877 -6.692 -18.790 1.00 92.81 87 LEU A N 1
ATOM 641 C CA . LEU A 1 87 ? 10.994 -6.714 -19.735 1.00 92.81 87 LEU A CA 1
ATOM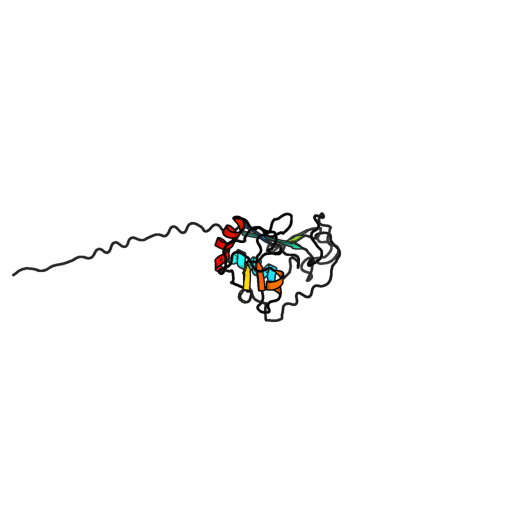 642 C C . LEU A 1 87 ? 11.629 -5.325 -19.905 1.00 92.81 87 LEU A C 1
ATOM 644 O O . LEU A 1 87 ? 10.987 -4.296 -19.685 1.00 92.81 87 LEU A O 1
ATOM 648 N N . SER A 1 88 ? 12.886 -5.289 -20.349 1.00 92.88 88 SER A N 1
ATOM 649 C CA . SER A 1 88 ? 13.484 -4.065 -20.891 1.00 92.88 88 SER A CA 1
ATOM 650 C C . SER A 1 88 ? 12.757 -3.626 -22.165 1.00 92.88 88 SER A C 1
ATOM 652 O O . SER A 1 88 ? 12.131 -4.437 -22.846 1.00 92.88 88 SER A O 1
ATOM 654 N N . ASN A 1 89 ? 12.847 -2.337 -22.508 1.00 93.25 89 ASN A N 1
ATOM 655 C CA . ASN A 1 89 ? 12.222 -1.767 -23.709 1.00 93.25 89 ASN A CA 1
ATOM 656 C C . ASN A 1 89 ? 10.694 -1.964 -23.775 1.00 93.25 89 ASN A C 1
ATOM 658 O O . ASN A 1 89 ? 10.111 -1.982 -24.853 1.00 93.25 89 ASN A O 1
ATOM 662 N N . SER A 1 90 ? 10.037 -2.077 -22.618 1.00 92.69 90 SER A N 1
ATOM 663 C CA . SER A 1 90 ? 8.596 -2.329 -22.472 1.00 92.69 90 SER A CA 1
ATOM 664 C C . SER A 1 90 ? 7.728 -1.063 -22.481 1.00 92.69 90 SER A C 1
ATOM 666 O O . SER A 1 90 ? 6.541 -1.123 -22.181 1.00 92.69 90 SER A O 1
ATOM 668 N N . GLY A 1 91 ? 8.299 0.090 -22.843 1.00 93.88 91 GLY A N 1
ATOM 669 C CA . GLY A 1 91 ? 7.594 1.372 -22.836 1.00 93.88 91 GLY A CA 1
ATOM 670 C C . GLY A 1 91 ? 7.579 2.053 -21.459 1.00 93.88 91 GLY A C 1
ATOM 671 O O . GLY A 1 91 ? 8.345 1.671 -20.572 1.00 93.88 91 GLY A O 1
ATOM 672 N N . PRO A 1 92 ? 6.809 3.143 -21.296 1.00 93.81 92 PRO A N 1
ATOM 673 C CA . PRO A 1 92 ? 6.822 3.960 -20.080 1.00 93.81 92 PRO A CA 1
ATOM 674 C C . PRO A 1 92 ? 5.945 3.421 -18.944 1.00 93.81 92 PRO A C 1
ATOM 676 O O . PRO A 1 92 ? 6.105 3.834 -17.798 1.00 93.81 92 PRO A O 1
ATOM 679 N N . ALA A 1 93 ? 5.029 2.511 -19.250 1.00 95.44 93 ALA A N 1
ATOM 680 C CA . ALA A 1 93 ? 4.119 1.880 -18.307 1.00 95.44 93 ALA A CA 1
ATOM 681 C C . ALA A 1 93 ? 3.662 0.531 -18.874 1.00 95.44 93 ALA A C 1
ATOM 683 O O . ALA A 1 93 ? 3.780 0.286 -20.078 1.00 95.44 93 ALA A O 1
ATOM 684 N N . GLY A 1 94 ? 3.101 -0.316 -18.019 1.00 96.25 94 GLY A N 1
ATOM 685 C CA . GLY A 1 94 ? 2.542 -1.600 -18.418 1.00 96.25 94 GLY A CA 1
ATOM 686 C C . GLY A 1 94 ? 1.769 -2.259 -17.285 1.00 96.25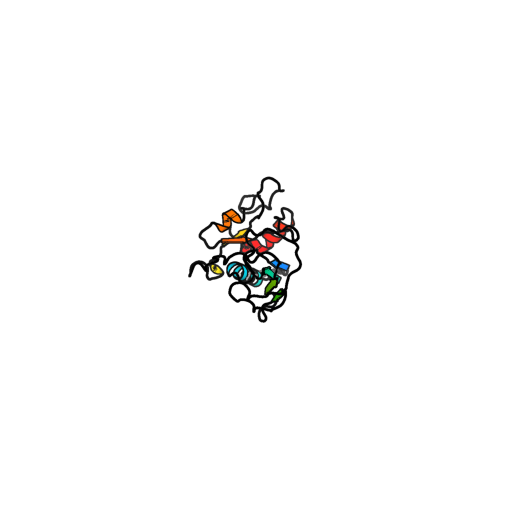 94 GLY A C 1
ATOM 687 O O . GLY A 1 94 ? 1.538 -1.659 -16.237 1.00 96.25 94 GLY A O 1
ATOM 688 N N . PHE A 1 95 ? 1.358 -3.504 -17.503 1.00 96.75 95 PHE A N 1
ATOM 689 C CA . PHE A 1 95 ? 0.514 -4.242 -16.569 1.00 96.75 95 PHE A CA 1
ATOM 690 C C . PHE A 1 95 ? 0.828 -5.740 -16.592 1.00 96.75 95 PHE A C 1
ATOM 692 O O . PHE A 1 95 ? 1.526 -6.230 -17.486 1.00 96.75 95 PHE A O 1
ATOM 699 N N . ASN A 1 96 ? 0.321 -6.473 -15.603 1.00 96.38 96 ASN A N 1
ATOM 700 C CA . ASN A 1 96 ? 0.386 -7.930 -15.593 1.00 96.38 96 ASN A CA 1
ATOM 701 C C . ASN A 1 96 ? -0.732 -8.524 -16.468 1.00 96.38 96 ASN A C 1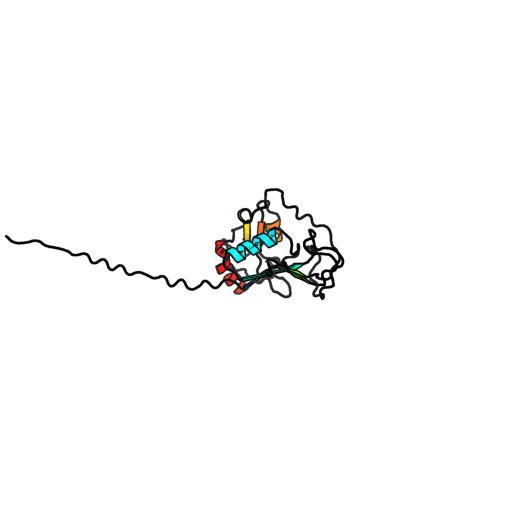
ATOM 703 O O . ASN A 1 96 ? -1.911 -8.332 -16.193 1.00 96.38 96 ASN A O 1
ATOM 707 N N . ALA A 1 97 ? -0.374 -9.295 -17.496 1.00 94.81 97 ALA A N 1
ATOM 708 C CA . ALA A 1 97 ? -1.332 -9.835 -18.463 1.00 94.81 97 ALA A CA 1
ATOM 709 C C . ALA A 1 97 ? -2.412 -10.752 -17.857 1.00 94.81 97 ALA A C 1
ATOM 711 O O . ALA A 1 97 ? -3.531 -10.777 -18.361 1.00 94.81 97 ALA A O 1
ATOM 712 N N . THR A 1 98 ? -2.098 -11.501 -16.793 1.00 95.62 98 THR A N 1
ATOM 713 C CA . THR A 1 98 ? -3.072 -12.380 -16.117 1.00 95.62 98 THR A CA 1
ATOM 714 C C . THR A 1 98 ? -3.793 -11.690 -14.963 1.00 95.62 98 THR A C 1
ATOM 716 O O . THR A 1 98 ? -4.778 -12.223 -14.457 1.00 95.62 98 THR A O 1
ATOM 719 N N . ARG A 1 99 ? -3.309 -10.513 -14.557 1.00 96.31 99 ARG A N 1
ATOM 720 C CA . ARG A 1 99 ? -3.841 -9.684 -13.473 1.00 96.31 99 ARG A CA 1
ATOM 721 C C . ARG A 1 99 ? -3.848 -8.209 -13.900 1.00 96.31 99 ARG A C 1
ATOM 723 O O . ARG A 1 99 ? -2.967 -7.451 -13.485 1.00 96.31 99 ARG A O 1
ATOM 730 N N . PRO A 1 100 ? -4.775 -7.805 -14.790 1.00 96.44 100 PRO A N 1
ATOM 731 C CA . PRO A 1 100 ? -4.766 -6.484 -15.425 1.00 96.44 100 PRO A CA 1
ATOM 732 C C . PRO A 1 100 ? -4.961 -5.316 -14.448 1.00 96.44 100 PRO A C 1
ATOM 734 O O . PRO A 1 100 ? -4.678 -4.167 -14.779 1.00 96.44 100 PRO A O 1
ATOM 737 N N . GLU A 1 101 ? -5.397 -5.594 -13.225 1.00 96.38 101 GLU A N 1
ATOM 738 C CA . GLU A 1 101 ? -5.454 -4.632 -12.133 1.00 96.38 101 GLU A CA 1
ATOM 739 C C . GLU A 1 101 ? -4.071 -4.250 -11.572 1.00 96.38 101 GLU A C 1
ATOM 741 O O . GLU A 1 101 ? -3.944 -3.251 -10.865 1.00 96.38 101 GLU A O 1
ATOM 746 N N . LEU A 1 102 ? -3.019 -5.009 -11.900 1.00 97.88 102 LEU A N 1
ATOM 747 C CA . LEU A 1 102 ? -1.648 -4.775 -11.458 1.00 97.88 102 LEU A CA 1
ATOM 748 C C . LEU A 1 102 ? -0.852 -4.001 -12.513 1.00 97.88 102 LEU A C 1
ATOM 750 O O . LEU A 1 102 ? -0.381 -4.577 -13.495 1.00 97.88 102 LEU A O 1
ATOM 754 N N . ASN A 1 103 ? -0.632 -2.713 -12.267 1.00 97.62 103 ASN A N 1
ATOM 755 C CA . ASN A 1 103 ? -0.001 -1.785 -13.199 1.00 97.62 103 ASN A CA 1
ATOM 756 C C . ASN A 1 103 ? 1.337 -1.274 -12.656 1.00 97.62 103 ASN A C 1
ATOM 758 O O . ASN A 1 103 ? 1.531 -1.124 -11.446 1.00 97.62 103 ASN A O 1
ATOM 762 N N . TRP A 1 104 ? 2.261 -0.992 -13.569 1.00 95.81 104 TRP A N 1
ATOM 763 C CA . TRP A 1 104 ? 3.526 -0.337 -13.271 1.00 95.81 104 TRP A CA 1
ATOM 764 C C . TRP A 1 104 ? 3.719 0.903 -14.126 1.00 95.81 104 TRP A C 1
ATOM 766 O O . TRP A 1 104 ? 3.320 0.950 -15.292 1.00 95.81 104 TRP A O 1
ATOM 776 N N . VAL A 1 105 ? 4.385 1.897 -13.547 1.00 93.56 105 VAL A N 1
ATOM 777 C CA . VAL A 1 105 ? 4.729 3.152 -14.217 1.00 93.56 105 VAL A CA 1
ATOM 778 C C . VAL A 1 105 ? 6.214 3.426 -14.020 1.00 93.56 105 VAL A C 1
ATOM 780 O O . VAL A 1 105 ? 6.745 3.314 -12.916 1.00 93.56 105 VAL A O 1
ATOM 783 N N . ASN A 1 106 ? 6.918 3.787 -15.090 1.00 91.25 106 ASN A N 1
ATOM 784 C CA . ASN A 1 106 ? 8.311 4.207 -15.001 1.00 91.25 106 ASN A CA 1
ATOM 785 C C . ASN A 1 106 ? 8.401 5.707 -14.704 1.00 91.25 106 ASN A C 1
ATOM 787 O O . ASN A 1 106 ? 8.687 6.507 -15.599 1.00 91.25 106 ASN A O 1
ATOM 791 N N . SER A 1 107 ? 8.153 6.084 -13.450 1.00 74.88 107 SER A N 1
ATOM 792 C CA . SER A 1 107 ? 8.338 7.452 -12.964 1.00 74.88 107 SER A CA 1
ATOM 793 C C . SER A 1 107 ? 9.815 7.855 -13.091 1.00 74.88 107 SER A C 1
ATOM 795 O O . SER A 1 107 ? 10.721 7.237 -12.517 1.00 74.88 107 SER A O 1
ATOM 797 N N . GLY A 1 108 ? 10.074 8.852 -13.940 1.00 61.59 108 GLY A N 1
ATOM 798 C CA . GLY A 1 108 ? 11.413 9.345 -14.247 1.00 61.59 108 GLY A CA 1
ATOM 799 C C . GLY A 1 108 ? 12.083 9.925 -13.003 1.00 61.59 108 GLY A C 1
ATOM 800 O O . GLY A 1 108 ? 11.728 10.994 -12.530 1.00 61.59 108 GLY A O 1
ATOM 801 N N . GLY A 1 109 ? 13.072 9.210 -12.485 1.00 52.84 109 GLY A N 1
ATOM 802 C CA . GLY A 1 109 ? 13.904 9.587 -11.346 1.00 52.84 109 GLY A CA 1
ATOM 803 C C . GLY A 1 109 ? 15.079 8.622 -11.314 1.00 52.84 109 GLY A C 1
ATOM 804 O O . GLY A 1 109 ? 14.909 7.479 -11.752 1.00 52.84 109 GLY A O 1
ATOM 805 N N . ALA A 1 110 ? 16.260 9.093 -10.901 1.00 43.81 110 ALA A N 1
ATOM 806 C CA . ALA A 1 110 ? 17.518 8.348 -10.949 1.00 43.81 110 ALA A CA 1
ATOM 807 C C . ALA A 1 110 ? 17.319 6.867 -10.598 1.00 43.81 110 ALA A C 1
ATOM 809 O O . ALA A 1 110 ? 16.582 6.536 -9.669 1.00 43.81 110 ALA A O 1
ATOM 810 N N . ALA A 1 111 ? 17.948 5.980 -11.372 1.00 46.34 111 ALA A N 1
ATOM 811 C CA . ALA A 1 111 ? 18.060 4.579 -11.001 1.00 46.34 111 ALA A CA 1
ATOM 812 C C . ALA A 1 111 ? 18.685 4.530 -9.601 1.00 46.34 111 ALA A C 1
ATOM 814 O O . ALA A 1 111 ? 19.872 4.817 -9.445 1.00 46.34 111 ALA A O 1
ATOM 815 N N . ALA A 1 112 ? 17.876 4.260 -8.584 1.00 39.44 112 ALA A N 1
ATOM 816 C CA . ALA A 1 112 ? 18.332 4.169 -7.215 1.00 39.44 112 ALA A CA 1
ATOM 817 C C . ALA A 1 112 ? 18.298 2.699 -6.818 1.00 39.44 112 ALA A C 1
ATOM 819 O O . ALA A 1 112 ? 17.286 2.036 -6.984 1.00 39.44 112 ALA A O 1
ATOM 820 N N . GLY A 1 113 ? 19.482 2.239 -6.405 1.00 42.22 113 GLY A N 1
ATOM 821 C CA . GLY A 1 113 ? 19.808 1.067 -5.598 1.00 42.22 113 GLY A CA 1
ATOM 822 C C . GLY A 1 113 ? 18.855 -0.120 -5.603 1.00 42.22 113 GLY A C 1
ATOM 823 O O . GLY A 1 113 ? 17.713 -0.007 -5.197 1.00 42.22 113 GLY A O 1
ATOM 824 N N . ARG A 1 114 ? 19.417 -1.304 -5.886 1.00 38.59 114 ARG A N 1
ATOM 825 C CA . ARG A 1 114 ? 18.891 -2.593 -5.413 1.00 38.59 114 ARG A CA 1
ATOM 826 C C . ARG A 1 114 ? 18.466 -2.439 -3.953 1.00 38.59 114 ARG A C 1
ATOM 828 O O . ARG A 1 114 ? 19.336 -2.429 -3.076 1.00 38.59 114 ARG A O 1
ATOM 835 N N . SER A 1 115 ? 17.180 -2.270 -3.697 1.00 36.88 115 SER A N 1
ATOM 836 C CA . SER A 1 115 ? 16.701 -2.254 -2.337 1.00 36.88 115 SER A CA 1
ATOM 837 C C . SER A 1 115 ? 16.468 -3.677 -1.911 1.00 36.88 115 SER A C 1
ATOM 839 O O . SER A 1 115 ? 15.959 -4.543 -2.622 1.00 36.88 115 SER A O 1
ATOM 841 N N . TRP A 1 116 ? 16.993 -3.944 -0.733 1.00 38.50 116 TRP A N 1
ATOM 842 C CA . TRP A 1 116 ? 16.978 -5.246 -0.122 1.00 38.50 116 TRP A CA 1
ATOM 843 C C . TRP A 1 116 ? 15.632 -5.436 0.568 1.00 38.50 116 TRP A C 1
ATOM 845 O O . TRP A 1 116 ? 15.592 -5.654 1.774 1.00 38.50 116 TRP A O 1
ATOM 855 N N . ALA A 1 117 ? 14.535 -5.415 -0.189 1.00 42.91 117 ALA A N 1
ATOM 856 C CA . ALA A 1 117 ? 13.341 -6.142 0.214 1.00 42.91 117 ALA A CA 1
ATOM 857 C C . ALA A 1 117 ? 13.628 -7.632 -0.017 1.00 42.91 117 ALA A C 1
ATOM 859 O O . ALA A 1 117 ? 13.117 -8.289 -0.923 1.00 42.91 117 ALA A O 1
ATOM 860 N N . ARG A 1 118 ? 14.547 -8.178 0.789 1.00 46.69 118 ARG A N 1
ATOM 861 C CA . ARG A 1 118 ? 14.623 -9.622 0.960 1.00 46.69 118 ARG A CA 1
ATOM 862 C C . ARG A 1 118 ? 13.235 -10.029 1.436 1.00 46.69 118 ARG A C 1
ATOM 864 O O . ARG A 1 118 ? 12.785 -9.563 2.479 1.00 46.69 118 ARG A O 1
ATOM 871 N N . LEU A 1 119 ? 12.588 -10.930 0.701 1.00 54.00 119 LEU A N 1
ATOM 872 C CA . LEU A 1 119 ? 11.715 -11.896 1.353 1.00 54.00 119 LEU A CA 1
ATOM 873 C C . LEU A 1 119 ? 12.509 -12.387 2.567 1.00 54.00 119 LEU A C 1
ATOM 875 O O . LEU A 1 119 ? 13.617 -12.903 2.393 1.00 54.00 119 LEU A O 1
ATOM 879 N N . ASP A 1 120 ? 12.019 -12.125 3.776 1.00 60.50 120 ASP A N 1
ATOM 880 C CA . ASP A 1 120 ? 12.653 -12.540 5.030 1.00 60.50 120 ASP A CA 1
ATOM 881 C C . ASP A 1 120 ? 12.539 -14.074 5.188 1.00 60.50 120 ASP A C 1
ATOM 883 O O . ASP A 1 120 ? 11.972 -14.588 6.151 1.00 60.50 120 ASP A O 1
ATOM 887 N N . GLY A 1 121 ? 13.021 -14.823 4.189 1.00 66.56 121 GLY A N 1
ATOM 888 C CA . GLY A 1 121 ? 12.799 -16.254 4.020 1.00 66.56 121 GLY A CA 1
ATOM 889 C C . GLY A 1 121 ? 11.324 -16.616 4.189 1.00 66.56 121 GLY A C 1
ATOM 890 O O . GLY A 1 121 ? 10.448 -16.037 3.548 1.00 66.56 121 GLY A O 1
ATOM 891 N N . ASP A 1 122 ? 11.065 -17.540 5.113 1.00 74.44 122 ASP A N 1
ATOM 892 C CA . ASP A 1 122 ? 9.733 -18.070 5.420 1.00 74.44 122 ASP A CA 1
ATOM 893 C C . ASP A 1 122 ? 8.914 -17.199 6.393 1.00 74.44 122 ASP A C 1
ATOM 895 O O . ASP A 1 122 ? 7.788 -17.559 6.755 1.00 74.44 122 ASP A O 1
ATOM 899 N N . ARG A 1 123 ? 9.467 -16.068 6.860 1.00 80.94 123 ARG A N 1
ATOM 900 C CA . ARG A 1 123 ? 8.819 -15.22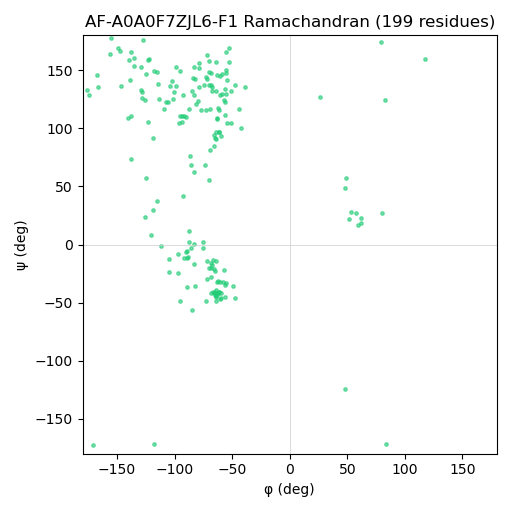9 7.882 1.00 80.94 123 ARG A CA 1
ATOM 901 C C . ARG A 1 123 ? 7.626 -14.462 7.320 1.00 80.94 123 ARG A C 1
ATOM 903 O O . ARG A 1 123 ? 6.557 -14.504 7.912 1.00 80.94 123 ARG A O 1
ATOM 910 N N . CYS A 1 124 ? 7.801 -13.798 6.180 1.00 85.19 124 CYS A N 1
ATOM 911 C CA . CYS A 1 124 ? 6.785 -12.949 5.552 1.00 85.19 124 CYS A CA 1
ATOM 912 C C . CYS A 1 124 ? 6.537 -13.396 4.103 1.00 85.19 124 CYS A C 1
ATOM 914 O O . CYS A 1 124 ? 6.770 -12.631 3.170 1.00 85.19 124 CYS A O 1
ATOM 916 N N . ASN A 1 125 ? 6.153 -14.661 3.922 1.00 84.19 125 ASN A N 1
ATOM 917 C CA . ASN A 1 125 ? 5.974 -15.302 2.612 1.00 84.19 125 ASN A CA 1
ATOM 918 C C . ASN A 1 125 ? 4.505 -15.632 2.274 1.00 84.19 125 ASN A C 1
ATOM 920 O O . ASN A 1 125 ? 4.225 -16.170 1.205 1.00 84.19 125 ASN A O 1
ATOM 924 N N . GLU A 1 126 ? 3.575 -15.345 3.186 1.00 84.12 126 GLU A N 1
ATOM 925 C CA . GLU A 1 126 ? 2.156 -15.675 3.065 1.00 84.12 126 GLU A CA 1
ATOM 926 C C . GLU A 1 126 ? 1.303 -14.508 3.559 1.00 84.12 126 GLU A C 1
ATOM 928 O O . GLU A 1 126 ? 1.616 -13.885 4.575 1.00 84.12 126 GLU A O 1
ATOM 933 N N . THR A 1 127 ? 0.181 -14.252 2.878 1.00 86.38 127 THR A N 1
ATOM 934 C CA . THR A 1 127 ? -0.732 -13.143 3.199 1.00 86.38 127 THR A CA 1
ATOM 935 C C . THR A 1 127 ? -1.233 -13.186 4.647 1.00 86.38 127 THR A C 1
ATOM 937 O O . THR A 1 127 ? -1.390 -12.149 5.284 1.00 86.38 127 THR A O 1
ATOM 940 N N . SER A 1 128 ? -1.436 -14.389 5.193 1.00 88.50 128 SER A N 1
ATOM 941 C CA . SER A 1 128 ? -1.899 -14.634 6.566 1.00 88.50 128 SER A CA 1
ATOM 942 C C . SER A 1 128 ? -0.900 -14.226 7.654 1.00 88.50 128 SER A C 1
ATOM 944 O O . SER A 1 128 ? -1.301 -14.085 8.807 1.00 88.50 128 SER A O 1
ATOM 946 N N . LYS A 1 129 ? 0.384 -14.048 7.310 1.00 90.12 129 LYS A N 1
ATOM 947 C CA . LYS A 1 129 ? 1.444 -13.660 8.253 1.00 90.12 129 LYS A CA 1
ATOM 948 C C . LYS A 1 129 ? 1.603 -12.145 8.378 1.00 90.12 129 LYS A C 1
ATOM 950 O O . LYS A 1 129 ? 2.310 -11.695 9.272 1.00 90.12 129 LYS A O 1
ATOM 955 N N . PHE A 1 130 ? 0.986 -11.358 7.495 1.00 92.81 130 PHE A N 1
ATOM 956 C CA . PHE A 1 130 ? 1.091 -9.901 7.541 1.00 92.81 130 PHE A CA 1
ATOM 957 C C . PHE A 1 130 ? 0.117 -9.284 8.535 1.00 92.81 130 PHE A C 1
ATOM 959 O O . PHE A 1 130 ? -1.034 -9.701 8.668 1.00 92.81 130 PHE A O 1
ATOM 966 N N . HIS A 1 131 ? 0.596 -8.235 9.196 1.00 94.12 131 HIS A N 1
ATOM 967 C CA . HIS A 1 131 ? -0.189 -7.420 10.107 1.00 94.12 131 HIS A CA 1
ATOM 968 C C . HIS A 1 131 ? -0.427 -6.053 9.457 1.00 94.12 131 HIS A C 1
ATOM 970 O O . HIS A 1 131 ? 0.516 -5.303 9.189 1.00 94.12 131 HIS A O 1
ATOM 976 N N . TRP A 1 132 ? -1.694 -5.739 9.183 1.00 95.50 132 TRP A N 1
ATOM 977 C CA . TRP A 1 132 ? -2.098 -4.541 8.446 1.00 95.50 132 TRP A CA 1
ATOM 978 C C . TRP A 1 132 ? -2.405 -3.409 9.425 1.00 95.50 132 TRP A C 1
ATOM 980 O O . TRP A 1 132 ? -3.438 -3.415 10.092 1.00 95.50 132 TRP A O 1
ATOM 990 N N . PHE A 1 133 ? -1.523 -2.427 9.536 1.00 96.94 133 PHE A N 1
ATOM 991 C CA . PHE A 1 133 ? -1.690 -1.326 10.478 1.00 96.94 133 PHE A CA 1
ATOM 992 C C . PHE A 1 133 ? -2.214 -0.089 9.764 1.00 96.94 133 PHE A C 1
ATOM 994 O O . PHE A 1 133 ? -1.660 0.348 8.758 1.00 96.94 133 PHE A O 1
ATOM 1001 N N . PHE A 1 134 ? -3.258 0.518 10.324 1.00 97.38 134 PHE A N 1
ATOM 1002 C CA . PHE A 1 134 ? -3.766 1.788 9.823 1.00 97.38 134 PHE A CA 1
ATOM 1003 C C . PHE A 1 134 ? -2.850 2.927 10.276 1.00 97.38 134 PHE A C 1
ATOM 1005 O O . PHE A 1 134 ? -2.691 3.164 11.475 1.00 97.38 134 PHE A O 1
ATOM 1012 N N . THR A 1 135 ? -2.211 3.593 9.321 1.00 96.38 135 THR A N 1
ATOM 1013 C CA . THR A 1 135 ? -1.061 4.475 9.552 1.00 96.38 135 THR A CA 1
ATOM 1014 C C . THR A 1 135 ? -1.256 5.864 8.956 1.00 96.38 135 THR A C 1
ATOM 1016 O O . THR A 1 135 ? -2.238 6.170 8.279 1.00 96.38 135 THR A O 1
ATOM 1019 N N . ARG A 1 136 ? -0.271 6.720 9.227 1.00 94.50 136 ARG A N 1
ATOM 1020 C CA . ARG A 1 136 ? -0.070 8.023 8.594 1.00 94.50 136 ARG A CA 1
ATOM 1021 C C . ARG A 1 136 ? 1.370 8.166 8.100 1.00 94.50 136 ARG A C 1
ATOM 1023 O O . ARG A 1 136 ? 2.280 7.601 8.701 1.00 94.50 136 ARG A O 1
ATOM 1030 N N . ILE A 1 137 ? 1.581 8.982 7.070 1.00 90.50 137 ILE A N 1
ATOM 1031 C CA . ILE A 1 137 ? 2.913 9.304 6.532 1.00 90.50 137 ILE A CA 1
ATOM 1032 C C . ILE A 1 137 ? 3.548 10.457 7.317 1.00 90.50 137 ILE A C 1
ATOM 1034 O O . ILE A 1 137 ? 4.637 10.329 7.871 1.00 90.50 137 IL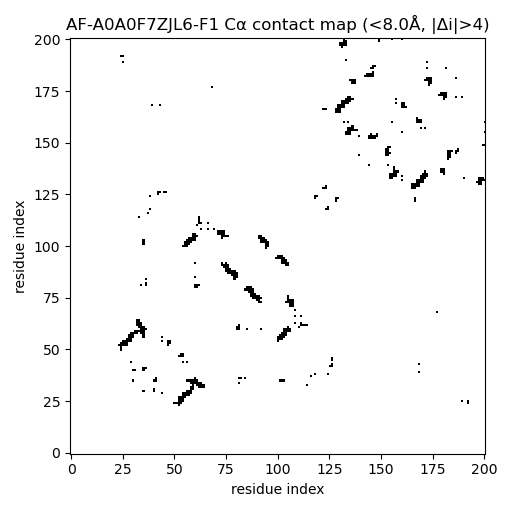E A O 1
ATOM 1038 N N . ASN A 1 138 ? 2.862 11.601 7.400 1.00 89.94 138 ASN A N 1
ATOM 1039 C CA . ASN A 1 138 ? 3.436 12.818 7.983 1.00 89.94 138 ASN A CA 1
ATOM 1040 C C . ASN A 1 138 ? 3.324 12.842 9.517 1.00 89.94 138 ASN A C 1
ATOM 1042 O O . ASN A 1 138 ? 2.337 12.330 10.046 1.00 89.94 138 ASN A O 1
ATOM 1046 N N . PRO A 1 139 ? 4.221 13.529 10.250 1.00 88.94 139 PRO A N 1
ATOM 1047 C CA . PRO A 1 139 ? 4.101 13.713 11.697 1.00 88.94 139 PRO A CA 1
ATOM 1048 C C . PRO A 1 139 ? 2.770 14.344 12.143 1.00 88.94 139 PRO A C 1
ATOM 1050 O O . PRO A 1 139 ? 2.215 15.183 11.432 1.00 88.94 139 PRO A O 1
ATOM 1053 N N . PRO A 1 140 ? 2.256 13.991 13.335 1.00 87.19 140 PRO A N 1
ATOM 1054 C CA . PRO A 1 140 ? 0.954 14.451 13.828 1.00 87.19 140 PRO A CA 1
ATOM 1055 C C . PRO A 1 140 ? 0.900 15.904 14.317 1.00 87.19 140 PRO A C 1
ATOM 1057 O O . PRO A 1 140 ? -0.165 16.362 14.736 1.00 87.19 140 PRO A O 1
ATOM 1060 N N . THR A 1 141 ? 2.032 16.607 14.313 1.00 85.50 141 THR A N 1
ATOM 1061 C CA . THR A 1 141 ? 2.219 17.906 14.974 1.00 85.50 141 THR A CA 1
ATOM 1062 C C . THR A 1 141 ? 1.501 19.060 14.271 1.00 85.50 141 THR A C 1
ATOM 1064 O O . THR A 1 141 ? 1.080 20.001 14.935 1.00 85.50 141 THR A O 1
ATOM 1067 N N . PHE A 1 142 ? 1.321 18.983 12.949 1.00 84.94 142 PHE A N 1
ATOM 1068 C CA . PHE A 1 142 ? 0.784 20.083 12.130 1.00 84.94 142 PHE A CA 1
ATOM 1069 C C . PHE A 1 142 ? -0.436 19.681 11.291 1.00 84.94 142 PHE A C 1
ATOM 1071 O O . PHE A 1 142 ? -0.723 20.306 10.275 1.00 84.94 142 PHE A O 1
ATOM 1078 N N . SER A 1 143 ? -1.159 18.636 11.699 1.00 89.94 143 SER A N 1
ATOM 1079 C CA . SER A 1 143 ? -2.364 18.173 11.006 1.00 89.94 143 SER A CA 1
ATOM 1080 C C . SER A 1 143 ? -3.586 18.155 11.931 1.00 89.94 143 SER A C 1
ATOM 1082 O O . SER A 1 143 ? -3.437 18.030 13.156 1.00 89.94 143 SER A O 1
ATOM 1084 N N . PRO A 1 144 ? -4.809 18.176 11.365 1.00 94.25 144 PRO A N 1
ATOM 1085 C CA . PRO A 1 144 ? -6.018 17.778 12.077 1.00 94.25 144 PRO A CA 1
ATOM 1086 C C . PRO A 1 144 ? -5.894 16.389 12.713 1.00 94.25 144 PRO A C 1
ATOM 1088 O O . PRO A 1 144 ? -4.925 15.648 12.489 1.00 94.25 144 PRO A O 1
ATOM 1091 N N . ARG A 1 145 ? -6.868 16.049 13.565 1.00 95.31 145 ARG A N 1
ATOM 1092 C CA . ARG A 1 145 ? -6.891 14.737 14.210 1.00 95.31 145 ARG A CA 1
ATOM 1093 C C . ARG A 1 145 ? -7.283 13.638 13.234 1.00 95.31 145 ARG A C 1
ATOM 1095 O O . ARG A 1 145 ? -8.106 13.862 12.362 1.00 95.31 145 ARG A O 1
ATOM 1102 N N . ASP A 1 146 ? -6.664 12.476 13.415 1.00 96.31 146 ASP A N 1
ATOM 1103 C CA . ASP A 1 146 ? -7.060 11.269 12.707 1.00 96.31 146 ASP A CA 1
ATOM 1104 C C . ASP A 1 146 ? -8.397 10.760 13.268 1.00 96.31 146 ASP A C 1
ATOM 1106 O O . ASP A 1 146 ? -8.805 11.123 14.380 1.00 96.31 146 ASP A O 1
ATOM 1110 N N . THR A 1 147 ? -9.055 9.889 12.512 1.00 95.81 147 THR A N 1
ATOM 1111 C CA . THR A 1 147 ? -10.218 9.123 12.949 1.00 95.81 147 THR A CA 1
ATOM 1112 C C . THR A 1 147 ? -9.898 8.322 14.215 1.00 95.81 147 THR A C 1
ATOM 1114 O O . THR A 1 147 ? -8.751 7.941 14.471 1.00 95.81 147 THR A O 1
ATOM 1117 N N . TRP A 1 148 ? -10.917 8.093 15.043 1.00 95.75 148 TRP A N 1
ATOM 1118 C CA . TRP A 1 148 ? -10.764 7.358 16.293 1.00 95.75 148 TRP A CA 1
ATOM 1119 C C . TRP A 1 148 ? -10.555 5.865 16.017 1.00 95.75 148 TRP A C 1
ATOM 1121 O O . TRP A 1 148 ? -11.448 5.179 15.518 1.00 95.75 148 TRP A O 1
ATOM 1131 N N . TRP A 1 149 ? -9.381 5.348 16.373 1.00 95.81 149 TRP A N 1
ATOM 1132 C CA . TRP A 1 149 ? -8.975 3.965 16.140 1.00 95.81 149 TRP A CA 1
ATOM 1133 C C . TRP A 1 149 ? -8.073 3.468 17.270 1.00 95.81 149 TRP A C 1
ATOM 1135 O O . TRP A 1 149 ? -7.188 4.190 17.724 1.00 95.81 149 TRP A O 1
ATOM 1145 N N . CYS A 1 150 ? -8.307 2.240 17.746 1.00 96.12 150 CYS A N 1
ATOM 1146 C CA . CYS A 1 150 ? -7.515 1.602 18.809 1.00 96.12 150 CYS A CA 1
ATOM 1147 C C . CYS A 1 150 ? -7.271 2.504 20.036 1.00 96.12 150 CYS A C 1
ATOM 1149 O O . CYS A 1 150 ? -6.145 2.642 20.497 1.00 96.12 150 CYS A O 1
ATOM 1151 N N . ASN A 1 151 ? -8.330 3.133 20.560 1.00 95.44 151 ASN A N 1
ATOM 1152 C CA . ASN A 1 151 ? -8.288 4.041 21.719 1.00 95.44 151 ASN A CA 1
ATOM 1153 C C . ASN A 1 151 ? -7.437 5.316 21.540 1.00 95.44 151 ASN A C 1
ATOM 1155 O O . ASN A 1 151 ? -7.100 5.984 22.520 1.00 95.44 151 ASN A O 1
ATOM 1159 N N . HIS A 1 152 ? -7.133 5.693 20.298 1.00 93.69 152 HIS A N 1
ATOM 1160 C CA . HIS A 1 152 ? -6.401 6.908 19.960 1.00 93.69 152 HIS A CA 1
ATOM 1161 C C . HIS A 1 152 ? -7.061 7.648 18.783 1.00 93.69 152 HIS A C 1
ATOM 1163 O O . HIS A 1 152 ? -7.821 7.084 18.007 1.00 93.69 152 HIS A O 1
ATOM 1169 N N . ASN A 1 153 ? -6.757 8.938 18.629 1.00 94.50 153 ASN A N 1
ATOM 1170 C CA . ASN A 1 153 ? -7.115 9.769 17.458 1.00 94.50 153 ASN A CA 1
ATOM 1171 C C . ASN A 1 153 ? -5.858 10.311 16.755 1.00 94.50 153 ASN A C 1
ATOM 1173 O O . ASN A 1 153 ? -5.807 11.439 16.240 1.00 94.50 153 ASN A O 1
ATOM 1177 N N . ARG A 1 154 ? -4.787 9.527 16.858 1.00 94.31 154 ARG A N 1
ATOM 1178 C CA . ARG A 1 154 ? -3.490 9.738 16.231 1.00 94.31 154 ARG A CA 1
ATOM 1179 C C . ARG A 1 154 ? -3.002 8.383 15.762 1.00 94.31 154 ARG A C 1
ATOM 1181 O O . ARG A 1 154 ? -2.670 7.544 16.594 1.00 94.31 154 ARG A O 1
ATOM 1188 N N . LEU A 1 155 ? -3.002 8.179 14.450 1.00 95.69 155 LEU A N 1
ATOM 1189 C CA . LEU A 1 155 ? -2.493 6.942 13.870 1.00 95.69 155 LEU A CA 1
ATOM 1190 C C . LEU A 1 155 ? -0.966 6.884 14.029 1.00 95.69 155 LEU A C 1
ATOM 1192 O O . LEU A 1 155 ? -0.310 7.934 14.023 1.00 95.69 155 LEU A O 1
ATOM 1196 N N . PRO A 1 156 ? -0.378 5.685 14.174 1.00 95.50 156 PRO A N 1
ATOM 1197 C CA . PRO A 1 156 ? 1.068 5.530 14.186 1.00 95.50 156 PRO A CA 1
ATOM 1198 C C . PRO A 1 156 ? 1.669 5.964 12.844 1.00 95.50 156 PRO A C 1
ATOM 1200 O O . PRO A 1 156 ? 1.065 5.785 11.782 1.00 95.50 156 PRO A O 1
ATOM 1203 N N . MET A 1 157 ? 2.876 6.534 12.882 1.00 93.81 157 MET A N 1
ATOM 1204 C CA . MET A 1 157 ? 3.594 6.826 11.643 1.00 93.81 157 MET A CA 1
ATOM 1205 C C . MET A 1 157 ? 4.063 5.529 10.994 1.00 93.81 157 MET A C 1
ATOM 1207 O O . MET A 1 157 ? 4.620 4.662 11.672 1.00 93.81 157 MET A O 1
ATOM 1211 N N . GLU A 1 158 ? 3.902 5.445 9.678 1.00 91.56 158 GLU A N 1
ATOM 1212 C CA . GLU A 1 158 ? 4.358 4.334 8.843 1.00 91.56 158 GLU A CA 1
ATOM 1213 C C . GLU A 1 158 ? 5.811 3.949 9.141 1.00 91.56 158 GLU A C 1
ATOM 1215 O O . GLU A 1 158 ? 6.102 2.785 9.398 1.00 91.56 158 GLU A O 1
ATOM 1220 N N . PHE A 1 159 ? 6.701 4.938 9.246 1.00 89.94 159 PHE A N 1
ATOM 1221 C CA . PHE A 1 159 ? 8.109 4.724 9.577 1.00 89.94 159 PHE A CA 1
ATOM 1222 C C . PHE A 1 159 ? 8.340 3.944 10.884 1.00 89.94 159 PHE A C 1
ATOM 1224 O O . PHE A 1 159 ? 9.319 3.209 10.996 1.00 89.94 159 PHE A O 1
ATOM 1231 N N . TYR A 1 160 ? 7.477 4.099 11.892 1.00 91.50 160 TYR A N 1
ATOM 1232 C CA . TYR A 1 160 ? 7.595 3.341 13.141 1.00 91.50 160 TYR A CA 1
ATOM 1233 C C . TYR A 1 160 ? 6.995 1.944 13.026 1.00 91.50 160 TYR A C 1
ATOM 1235 O O . TYR A 1 160 ? 7.538 1.002 13.597 1.00 91.50 160 TYR A O 1
ATOM 1243 N N . VAL A 1 161 ? 5.909 1.801 12.267 1.00 92.94 161 VAL A N 1
ATOM 1244 C CA . VAL A 1 161 ? 5.281 0.505 12.007 1.00 92.94 161 VAL A CA 1
ATOM 1245 C C . VAL A 1 161 ? 6.200 -0.390 11.175 1.00 92.94 161 VAL A C 1
ATOM 1247 O O . VAL A 1 161 ? 6.354 -1.559 11.504 1.00 92.94 161 VAL A O 1
ATOM 1250 N N . MET A 1 162 ? 6.883 0.153 10.164 1.00 88.75 162 MET A N 1
ATOM 1251 C CA . MET A 1 162 ? 7.797 -0.606 9.296 1.00 88.75 162 MET A CA 1
ATOM 1252 C C . MET A 1 162 ? 9.049 -1.141 10.006 1.00 88.75 162 MET A C 1
ATOM 1254 O O . MET A 1 162 ? 9.730 -2.000 9.458 1.00 88.75 162 MET A O 1
ATOM 1258 N N . LYS A 1 163 ? 9.349 -0.674 11.224 1.00 88.88 163 LYS A N 1
ATOM 1259 C CA . LYS A 1 163 ? 10.478 -1.160 12.037 1.00 88.88 163 LYS A CA 1
ATOM 1260 C C . LYS A 1 163 ? 10.161 -2.397 12.872 1.00 88.88 163 LYS A C 1
ATOM 1262 O O . LYS A 1 163 ? 11.030 -2.857 13.606 1.00 88.88 163 LYS A O 1
ATOM 1267 N N . ARG A 1 164 ? 8.920 -2.880 12.839 1.00 89.12 164 ARG A N 1
ATOM 1268 C CA . ARG A 1 164 ? 8.518 -4.063 13.597 1.00 89.12 164 ARG A CA 1
ATOM 1269 C C . ARG A 1 164 ? 8.975 -5.339 12.892 1.00 89.12 164 ARG A C 1
ATOM 1271 O O . ARG A 1 164 ? 9.041 -5.388 11.666 1.00 89.12 164 ARG A O 1
ATOM 1278 N N . ASP A 1 165 ? 9.201 -6.386 13.677 1.00 86.12 165 ASP A N 1
ATOM 1279 C CA . ASP A 1 165 ? 9.648 -7.692 13.176 1.00 86.12 165 ASP A CA 1
ATOM 1280 C C . ASP A 1 165 ? 8.485 -8.635 12.792 1.00 86.12 165 ASP A C 1
ATOM 1282 O O . ASP A 1 165 ? 8.716 -9.716 12.247 1.00 86.12 165 ASP A O 1
ATOM 1286 N N . ASP A 1 166 ? 7.230 -8.239 13.045 1.00 88.69 166 ASP A N 1
ATOM 1287 C CA . ASP A 1 166 ? 6.008 -9.043 12.862 1.00 88.69 166 ASP A CA 1
ATOM 1288 C C . ASP A 1 166 ? 5.345 -8.855 11.487 1.00 88.69 166 ASP A C 1
ATOM 1290 O O . ASP A 1 166 ? 4.126 -8.756 11.376 1.00 88.69 166 ASP A O 1
ATOM 1294 N N . CYS A 1 167 ? 6.156 -8.792 10.427 1.00 90.81 167 CYS A N 1
ATOM 1295 C CA . CYS A 1 167 ? 5.691 -8.602 9.047 1.00 90.81 167 CYS A CA 1
ATOM 1296 C C . CYS A 1 167 ? 4.683 -7.439 8.903 1.00 90.81 167 CYS A C 1
ATOM 1298 O O . CYS A 1 167 ? 3.562 -7.631 8.417 1.00 90.81 167 CYS A O 1
ATOM 1300 N N . PRO A 1 168 ? 5.058 -6.216 9.312 1.00 93.12 168 PRO A N 1
ATOM 1301 C CA . PRO A 1 168 ? 4.148 -5.088 9.267 1.00 93.12 168 PRO A CA 1
ATOM 1302 C C . PRO A 1 168 ? 3.902 -4.629 7.826 1.00 93.12 168 PRO A C 1
ATOM 1304 O O . PRO A 1 168 ? 4.829 -4.574 7.000 1.00 93.12 168 PRO A O 1
ATOM 1307 N N . VAL A 1 169 ? 2.657 -4.230 7.563 1.00 94.25 169 VAL A N 1
ATOM 1308 C CA . VAL A 1 169 ? 2.238 -3.500 6.361 1.00 94.25 169 VAL A CA 1
ATOM 1309 C C . VAL A 1 169 ? 1.451 -2.262 6.781 1.00 94.25 169 VAL A C 1
ATOM 1311 O O . VAL A 1 169 ? 0.488 -2.348 7.542 1.00 94.25 169 VAL A O 1
ATOM 1314 N N . SER A 1 170 ? 1.881 -1.101 6.299 1.00 94.56 170 SER A N 1
ATOM 1315 C CA . SER A 1 170 ? 1.214 0.184 6.488 1.00 94.56 170 SER A CA 1
ATOM 1316 C C . SER A 1 170 ? 0.037 0.314 5.524 1.00 94.56 170 SER A C 1
ATOM 1318 O O . SER A 1 170 ? 0.136 0.020 4.334 1.00 94.56 170 SER A O 1
ATOM 1320 N N . VAL A 1 171 ? -1.090 0.791 6.042 1.00 96.31 171 VAL A N 1
ATOM 1321 C CA . VAL A 1 171 ? -2.256 1.192 5.257 1.00 96.31 171 VAL A CA 1
ATOM 1322 C C . VAL A 1 171 ? -2.555 2.642 5.600 1.00 96.31 171 VAL A C 1
ATOM 1324 O O . VAL A 1 171 ? -3.079 2.943 6.672 1.00 96.31 171 VAL A O 1
ATOM 1327 N N . THR A 1 172 ? -2.227 3.547 4.683 1.00 95.25 172 THR A N 1
ATOM 1328 C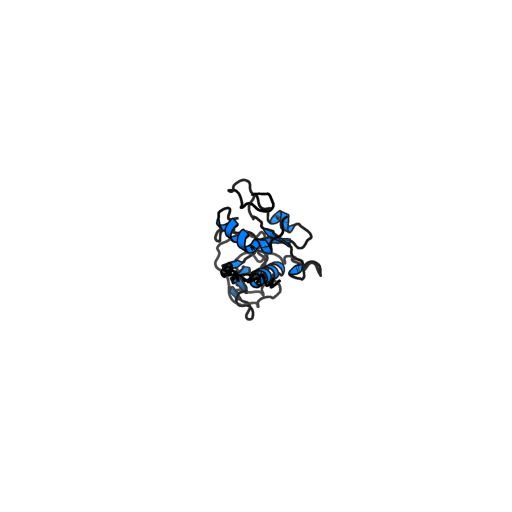 CA . THR A 1 172 ? -2.442 4.988 4.851 1.00 95.25 172 THR A CA 1
ATOM 1329 C C . THR A 1 172 ? -3.465 5.489 3.834 1.00 95.25 172 THR A C 1
ATOM 1331 O O . THR A 1 172 ? -3.418 5.124 2.663 1.00 95.25 172 THR A O 1
ATOM 1334 N N . VAL A 1 173 ? -4.381 6.362 4.263 1.00 95.56 173 VAL A N 1
ATOM 1335 C CA . VAL A 1 173 ? -5.259 7.110 3.346 1.00 95.56 173 VAL A CA 1
ATOM 1336 C C . VAL A 1 173 ? -4.536 8.383 2.928 1.00 95.56 173 VAL A C 1
ATOM 1338 O O . VAL A 1 173 ? -4.249 9.225 3.781 1.00 95.56 173 VAL A O 1
ATOM 1341 N N . THR A 1 174 ? -4.234 8.525 1.639 1.00 92.25 174 THR A N 1
ATOM 1342 C CA . THR A 1 174 ? -3.383 9.606 1.127 1.00 92.25 174 THR A CA 1
ATOM 1343 C C . THR A 1 174 ? -4.100 10.538 0.161 1.00 92.25 174 THR A C 1
ATOM 1345 O O . THR A 1 174 ? -4.977 10.121 -0.595 1.00 92.25 174 THR A O 1
ATOM 1348 N N . ASP A 1 175 ? -3.684 11.801 0.144 1.00 88.12 175 ASP A N 1
ATOM 1349 C CA . ASP A 1 175 ? -4.028 12.739 -0.917 1.00 88.12 175 ASP A CA 1
ATOM 1350 C C . ASP A 1 175 ? -3.356 12.302 -2.231 1.00 88.12 175 ASP A C 1
ATOM 1352 O O . ASP A 1 175 ? -2.164 11.992 -2.221 1.00 88.12 175 ASP A O 1
ATOM 1356 N N . PRO A 1 176 ? -4.078 12.248 -3.363 1.00 80.19 176 PRO A N 1
ATOM 1357 C CA . PRO A 1 176 ? -3.525 11.730 -4.613 1.00 80.19 176 PRO A CA 1
ATOM 1358 C C . PRO A 1 176 ? -2.433 12.611 -5.238 1.00 80.19 176 PRO A C 1
ATOM 1360 O O . PRO A 1 176 ? -1.719 12.124 -6.107 1.00 80.19 176 PRO A O 1
ATOM 1363 N N . TRP A 1 177 ? -2.289 13.877 -4.829 1.00 77.69 177 TRP A N 1
ATOM 1364 C CA . TRP A 1 177 ? -1.304 14.797 -5.404 1.00 77.69 177 TRP A CA 1
ATOM 1365 C C . TRP A 1 177 ? -0.012 14.826 -4.597 1.00 77.69 177 TRP A C 1
ATOM 1367 O O . TRP A 1 177 ? 1.078 14.738 -5.152 1.00 77.69 177 TRP A O 1
ATOM 1377 N N . GLY A 1 178 ? -0.137 14.972 -3.277 1.00 75.75 178 GLY A N 1
ATOM 1378 C CA . GLY A 1 178 ? 1.015 15.086 -2.381 1.00 75.75 178 GLY A CA 1
ATOM 1379 C C . GLY A 1 178 ? 1.417 13.781 -1.699 1.00 75.75 178 GLY A C 1
ATOM 1380 O O . GLY A 1 178 ? 2.420 13.767 -0.987 1.00 75.75 178 GLY A O 1
ATOM 1381 N N . MET A 1 179 ? 0.605 12.725 -1.836 1.00 80.12 179 MET A N 1
ATOM 1382 C CA . MET A 1 179 ? 0.695 11.484 -1.054 1.00 80.12 179 MET A CA 1
ATOM 1383 C C . MET A 1 179 ? 0.741 11.732 0.464 1.00 80.12 179 MET A C 1
ATOM 1385 O O . MET A 1 179 ? 1.202 10.893 1.230 1.00 80.12 179 MET A O 1
ATOM 1389 N N . SER A 1 180 ? 0.267 12.891 0.925 1.00 88.00 180 SER A N 1
ATOM 1390 C CA . SER A 1 180 ? 0.206 13.230 2.344 1.00 88.00 180 SER A CA 1
ATOM 1391 C C . SER A 1 180 ? -0.990 12.554 3.000 1.00 88.00 180 SER A C 1
ATOM 1393 O O . SER A 1 180 ? -1.975 12.224 2.340 1.00 88.00 180 SER A O 1
ATOM 1395 N N . THR A 1 181 ? -0.929 12.343 4.312 1.00 92.69 181 THR A N 1
ATOM 1396 C CA . THR A 1 181 ? -2.044 11.736 5.050 1.00 92.69 181 THR A CA 1
ATOM 1397 C C . THR A 1 181 ? -3.311 12.587 4.927 1.00 92.69 181 THR A C 1
ATOM 1399 O O . THR A 1 181 ? -3.298 13.771 5.261 1.00 92.69 181 THR A O 1
ATOM 1402 N N . ILE A 1 182 ? -4.431 11.972 4.545 1.00 93.50 182 ILE A N 1
ATOM 1403 C CA . ILE A 1 182 ? -5.761 12.572 4.687 1.00 93.50 182 ILE A CA 1
ATOM 1404 C C . ILE A 1 182 ? -6.229 12.407 6.138 1.00 93.50 182 ILE A C 1
ATOM 1406 O O . ILE A 1 182 ? -6.335 11.287 6.636 1.00 93.50 182 ILE A O 1
ATOM 1410 N N . ASN A 1 183 ? -6.554 13.523 6.798 1.00 92.94 183 ASN A N 1
ATOM 1411 C CA . ASN A 1 183 ? -7.049 13.572 8.182 1.00 92.94 183 ASN A CA 1
ATOM 1412 C C . ASN A 1 183 ? -8.500 14.100 8.259 1.00 92.94 183 ASN A C 1
ATOM 1414 O O . ASN A 1 183 ? -8.830 14.892 9.141 1.00 92.94 183 ASN A O 1
ATOM 1418 N N . ASP A 1 184 ? -9.349 13.731 7.296 1.00 92.88 184 ASP A N 1
ATOM 1419 C CA . ASP A 1 184 ? -10.763 14.130 7.238 1.00 92.88 184 ASP A CA 1
ATOM 1420 C C . ASP A 1 184 ? -11.716 12.920 7.313 1.00 92.88 184 ASP A C 1
ATOM 1422 O O . ASP A 1 184 ? -11.305 11.786 7.573 1.00 92.88 184 ASP A O 1
ATOM 1426 N N . ASN A 1 185 ? -13.012 13.157 7.091 1.00 93.75 185 ASN A N 1
ATOM 1427 C CA . ASN A 1 185 ? -14.064 12.140 7.160 1.00 93.75 185 ASN A CA 1
ATOM 1428 C C . ASN A 1 185 ? -13.844 10.938 6.220 1.00 93.75 185 ASN A C 1
ATOM 1430 O O . ASN A 1 185 ? -14.363 9.853 6.487 1.00 93.75 185 ASN A O 1
ATOM 1434 N N . ARG A 1 186 ? -13.052 11.077 5.149 1.00 93.56 186 ARG A N 1
ATOM 1435 C CA . ARG A 1 186 ? -12.707 9.950 4.268 1.00 93.56 186 ARG A CA 1
ATOM 1436 C C . ARG A 1 186 ? -11.918 8.877 5.012 1.00 93.56 186 ARG A C 1
ATOM 1438 O O . ARG A 1 186 ? -12.089 7.696 4.720 1.00 93.56 186 ARG A O 1
ATOM 1445 N N . GLN A 1 187 ? -11.103 9.266 5.994 1.00 95.44 187 GLN A N 1
ATOM 1446 C CA . GLN A 1 187 ? -10.317 8.330 6.793 1.00 95.44 187 GLN A CA 1
ATOM 1447 C C . GLN A 1 187 ? -11.223 7.395 7.615 1.00 95.44 187 GLN A C 1
ATOM 1449 O O . GLN A 1 187 ? -10.966 6.195 7.681 1.00 95.44 187 GLN A O 1
ATOM 1454 N N . GLU A 1 188 ? -12.326 7.915 8.164 1.00 95.06 188 GLU A N 1
ATOM 1455 C CA . GLU A 1 188 ? -13.335 7.123 8.882 1.00 95.06 188 GLU A CA 1
ATOM 1456 C C . GLU A 1 188 ? -14.103 6.181 7.945 1.00 95.06 188 GLU A C 1
ATOM 1458 O O . GLU A 1 188 ? -14.310 5.012 8.272 1.00 95.06 188 GLU A O 1
ATOM 1463 N N . VAL A 1 189 ? -14.474 6.653 6.748 1.00 94.56 189 VAL A N 1
ATOM 1464 C CA . VAL A 1 189 ? -15.139 5.814 5.735 1.00 94.56 189 VAL A CA 1
ATOM 1465 C C . VAL A 1 189 ? -14.255 4.628 5.351 1.00 94.56 189 VAL A C 1
ATOM 1467 O O . VAL A 1 189 ? -14.737 3.494 5.320 1.00 94.56 189 VAL A O 1
ATOM 1470 N N . VAL A 1 190 ? -12.964 4.866 5.101 1.00 95.50 190 VAL A N 1
ATOM 1471 C CA . VAL A 1 190 ? -12.008 3.795 4.787 1.00 95.50 190 VAL A CA 1
ATOM 1472 C C . VAL A 1 190 ? -11.852 2.845 5.971 1.00 95.50 190 VAL A C 1
ATOM 1474 O O . VAL A 1 190 ? -12.000 1.635 5.793 1.00 95.50 190 VAL A O 1
ATOM 1477 N N . LEU A 1 191 ? -11.643 3.375 7.182 1.00 95.69 191 LEU A N 1
ATOM 1478 C CA . LEU A 1 191 ? -11.519 2.558 8.388 1.00 95.69 191 LEU A CA 1
ATOM 1479 C C . LEU A 1 191 ? -12.745 1.660 8.583 1.00 95.69 191 LEU A C 1
ATOM 1481 O O . LEU A 1 191 ? -12.583 0.472 8.831 1.00 95.69 191 LEU A O 1
ATOM 1485 N N . SER A 1 192 ? -13.963 2.182 8.411 1.00 95.12 192 SER A N 1
ATOM 1486 C CA . SER A 1 192 ? -15.197 1.405 8.599 1.00 95.12 192 SER A CA 1
ATOM 1487 C C . SER A 1 192 ? -15.277 0.164 7.700 1.00 95.12 192 SER A C 1
ATOM 1489 O O . SER A 1 192 ? -15.818 -0.859 8.115 1.00 95.12 192 SER A O 1
ATOM 1491 N N . LYS A 1 193 ? -14.694 0.234 6.496 1.00 94.94 193 LYS A N 1
ATOM 1492 C CA . LYS A 1 193 ? -14.704 -0.855 5.513 1.00 94.94 193 LYS A CA 1
ATOM 1493 C C . LYS A 1 193 ? -13.524 -1.808 5.680 1.00 94.94 193 LYS A C 1
ATOM 1495 O O . LYS A 1 193 ? -13.707 -3.012 5.546 1.00 94.94 193 LYS A O 1
ATOM 1500 N N . LEU A 1 194 ? -12.348 -1.292 6.040 1.00 95.88 194 LEU A N 1
ATOM 1501 C CA . LEU A 1 194 ? -11.131 -2.093 6.214 1.00 95.88 194 LEU A CA 1
ATOM 1502 C C . LEU A 1 194 ? -10.963 -2.664 7.628 1.00 95.88 194 LEU A C 1
ATOM 1504 O O . LEU A 1 194 ? -10.118 -3.524 7.842 1.00 95.88 194 LEU A O 1
ATOM 1508 N N . ARG A 1 195 ? -11.764 -2.234 8.611 1.00 95.06 195 ARG A N 1
ATOM 1509 C CA . ARG A 1 195 ? -11.590 -2.594 10.031 1.00 95.06 195 ARG A CA 1
ATOM 1510 C C . ARG A 1 195 ? -11.412 -4.091 10.287 1.00 95.06 195 ARG A C 1
ATOM 1512 O O . ARG A 1 195 ? -10.671 -4.460 11.186 1.00 95.06 195 ARG A O 1
ATOM 1519 N N . HIS A 1 196 ? -12.098 -4.935 9.524 1.00 93.69 196 HIS A N 1
ATOM 1520 C CA . HIS A 1 196 ? -12.086 -6.387 9.692 1.00 93.69 196 HIS A CA 1
ATOM 1521 C C . HIS A 1 196 ? -10.737 -7.044 9.354 1.00 93.69 196 HIS A C 1
ATOM 1523 O O . HIS A 1 196 ? -10.492 -8.158 9.805 1.00 93.69 196 HIS A O 1
ATOM 1529 N N . MET A 1 197 ? -9.879 -6.371 8.581 1.00 94.00 197 MET A N 1
ATOM 1530 C CA . MET A 1 197 ? -8.527 -6.836 8.267 1.00 94.00 197 MET A CA 1
ATOM 1531 C C . MET A 1 197 ? -7.441 -6.073 9.035 1.00 94.00 197 MET A C 1
ATOM 1533 O O . MET A 1 197 ? -6.304 -6.511 9.045 1.00 94.00 197 MET A O 1
ATOM 1537 N N . LEU A 1 198 ? -7.747 -4.946 9.682 1.00 96.50 198 LEU A N 1
ATOM 1538 C CA . LEU A 1 198 ? -6.731 -4.107 10.325 1.00 96.50 198 LEU A CA 1
ATOM 1539 C C . LEU A 1 198 ? -6.368 -4.583 11.741 1.00 96.50 198 LEU A C 1
ATOM 1541 O O . LEU A 1 198 ? -7.229 -4.965 12.534 1.00 96.50 198 LEU A O 1
ATOM 1545 N N . THR A 1 199 ? -5.089 -4.448 12.0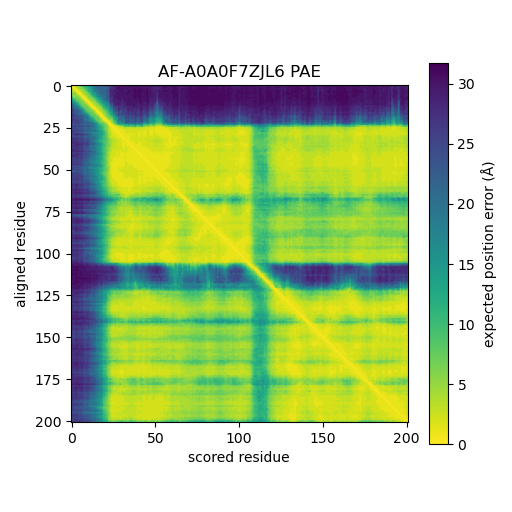80 1.00 95.75 199 THR A N 1
ATOM 1546 C CA . THR A 1 199 ? -4.504 -4.750 13.390 1.00 95.75 199 THR A CA 1
ATOM 1547 C C . THR A 1 199 ? -4.257 -3.457 14.173 1.00 95.75 199 THR A C 1
ATOM 1549 O O . THR A 1 199 ? -3.836 -2.437 13.617 1.00 95.75 199 THR A O 1
ATOM 1552 N N . CYS A 1 200 ? -4.518 -3.483 15.483 1.00 94.94 200 CYS A N 1
ATOM 1553 C CA . CYS A 1 200 ? -4.111 -2.400 16.380 1.00 94.94 200 CYS A CA 1
ATOM 1554 C C . CYS A 1 200 ? -2.593 -2.453 16.648 1.00 94.94 200 CYS A C 1
ATOM 1556 O O . CYS A 1 200 ? -2.078 -3.552 16.847 1.00 94.94 200 CYS A O 1
ATOM 1558 N N . PRO A 1 201 ? -1.887 -1.305 16.646 1.00 87.75 201 PRO A N 1
ATOM 1559 C CA . PRO A 1 201 ? -0.432 -1.224 16.830 1.00 87.75 201 PRO A CA 1
ATOM 1560 C C . PRO A 1 201 ? 0.073 -1.697 18.198 1.00 87.75 201 PRO A C 1
ATOM 1562 O O . PRO A 1 201 ? -0.669 -1.531 19.192 1.00 87.75 201 PRO A O 1
#

Organism: NCBI:txid1043627

pLDDT: mean 83.82, std 16.71, range [36.88, 97.88]